Protein AF-A0A9N8QDV0-F1 (afdb_monomer_lite)

Radius of gyration: 30.65 Å; chains: 1; bounding box: 54×96×76 Å

Foldseek 3Di:
DQVCVLVPDDDPRVVVLVPDDPVLNVVSRDPVSVVVVCCVVDPDPLVVLVVVLQPAADQLLVDALVVSLVVSVVSLDDPDPVPRDDQLVSVVSSCSSYDPLLVVQDPADNPDGGSVSCVVRSVVSRVVSCVVCVVRNPNNVVPPPPPVPPPPDDDDDDDDDDDDDDDDDDDDDDDDDDDDDDDDDDDDDDDDDDDDDDD

Sequence (199 aa):
MARTMPLVFTGDAASWHEGLRLPVARSLNSVDAYAKALRKAFPVDEVDQRRRAQERKWIPEDGPVQTDHFDKIRLLRTDDPETEPSEIRLVQDLLDGLPASFRALMHLPRRTATRDDVRLELVEVESLWRKLNPDRALRTTASTATESSARAASSSLGGRGSRSAPAESSTPARAPTVVSPAAPRPGAPLGMSATYDKS

Structure (mmCIF, N/CA/C/O backbone):
data_AF-A0A9N8QDV0-F1
#
_entry.id   AF-A0A9N8QDV0-F1
#
loop_
_atom_site.group_PDB
_atom_site.id
_atom_site.type_symbol
_atom_site.label_atom_id
_atom_site.label_alt_id
_atom_site.label_comp_id
_atom_site.label_asym_id
_atom_site.label_entity_id
_atom_site.label_seq_id
_atom_site.pdbx_PDB_ins_code
_atom_site.Cartn_x
_atom_site.Cartn_y
_atom_site.Cartn_z
_atom_site.occupancy
_atom_site.B_iso_or_equiv
_atom_site.auth_seq_id
_atom_site.auth_comp_id
_atom_site.auth_asym_id
_atom_site.auth_atom_id
_atom_site.pdbx_PDB_model_num
ATOM 1 N N . MET A 1 1 ? 24.234 -15.651 -9.940 1.00 52.16 1 MET A N 1
ATOM 2 C CA . MET A 1 1 ? 22.897 -15.074 -9.681 1.00 52.16 1 MET A CA 1
ATOM 3 C C . MET A 1 1 ? 22.496 -13.992 -10.691 1.00 52.16 1 MET A C 1
ATOM 5 O O . MET A 1 1 ? 21.423 -14.104 -11.248 1.00 52.16 1 MET A O 1
ATOM 9 N N . ALA A 1 2 ? 23.315 -12.985 -11.024 1.00 59.88 2 ALA A N 1
ATOM 10 C CA . ALA A 1 2 ? 22.855 -11.905 -11.923 1.00 59.88 2 ALA A CA 1
ATOM 11 C C . ALA A 1 2 ? 22.584 -12.309 -13.393 1.00 59.88 2 ALA A C 1
ATOM 13 O O . ALA A 1 2 ? 21.774 -11.683 -14.067 1.00 59.88 2 ALA A O 1
ATOM 14 N N . ARG A 1 3 ? 23.223 -13.378 -13.891 1.00 62.75 3 ARG A N 1
ATOM 15 C CA . ARG A 1 3 ? 23.093 -13.844 -15.287 1.00 62.75 3 ARG A CA 1
ATOM 16 C C . ARG A 1 3 ? 21.766 -14.559 -15.588 1.00 62.75 3 ARG A C 1
ATOM 18 O O . ARG A 1 3 ? 21.468 -14.790 -16.750 1.00 62.75 3 ARG A O 1
ATOM 25 N N . THR A 1 4 ? 20.994 -14.907 -14.555 1.00 79.25 4 THR A N 1
ATOM 26 C CA . THR A 1 4 ? 19.695 -15.592 -14.669 1.00 79.25 4 THR A CA 1
ATOM 27 C C . THR A 1 4 ? 18.503 -14.650 -14.496 1.00 79.25 4 THR A C 1
ATOM 29 O O . THR A 1 4 ? 17.380 -15.082 -14.712 1.00 79.25 4 THR A O 1
ATOM 32 N N . MET A 1 5 ? 18.720 -13.373 -14.147 1.00 82.19 5 MET A N 1
ATOM 33 C CA . MET A 1 5 ? 17.640 -12.383 -13.973 1.00 82.19 5 MET A CA 1
ATOM 34 C C . MET A 1 5 ? 16.725 -12.235 -15.200 1.00 82.19 5 MET A C 1
ATOM 36 O O . MET A 1 5 ? 15.516 -12.174 -15.016 1.00 82.19 5 MET A O 1
ATOM 40 N N . PRO A 1 6 ? 17.229 -12.253 -16.447 1.00 81.31 6 PRO A N 1
ATOM 41 C CA . PRO A 1 6 ? 16.346 -12.144 -17.609 1.00 81.31 6 PRO A CA 1
ATOM 42 C C . PRO A 1 6 ? 15.355 -13.303 -17.756 1.00 81.31 6 PRO A C 1
ATOM 44 O O . PRO A 1 6 ? 14.292 -13.125 -18.334 1.00 81.31 6 PRO A O 1
ATOM 47 N N . LEU A 1 7 ? 15.670 -14.480 -17.203 1.00 86.38 7 LEU A N 1
ATOM 48 C CA . LEU A 1 7 ? 14.820 -15.671 -17.308 1.00 86.38 7 LEU A CA 1
ATOM 49 C C . LEU A 1 7 ? 13.547 -15.575 -16.459 1.00 86.38 7 LEU A C 1
ATOM 51 O O . LEU A 1 7 ? 12.628 -16.358 -16.668 1.00 86.38 7 LEU A O 1
ATOM 55 N N . VAL A 1 8 ? 13.503 -14.659 -15.486 1.00 88.81 8 VAL A N 1
ATOM 56 C CA . VAL A 1 8 ? 12.320 -14.451 -14.637 1.00 88.81 8 VAL A CA 1
ATOM 57 C C . VAL A 1 8 ? 11.427 -13.315 -15.136 1.00 88.81 8 VAL A C 1
ATOM 59 O O . VAL A 1 8 ? 10.357 -13.092 -14.571 1.00 88.81 8 VAL A O 1
ATOM 62 N N . PHE A 1 9 ? 11.843 -12.582 -16.172 1.00 89.69 9 PHE A N 1
ATOM 63 C CA . PHE A 1 9 ? 11.015 -11.531 -16.748 1.00 89.69 9 PHE A CA 1
ATOM 64 C C . PHE A 1 9 ? 9.880 -12.126 -17.574 1.00 89.69 9 PHE A C 1
ATOM 66 O O . PHE A 1 9 ? 10.041 -13.115 -18.284 1.00 89.69 9 PHE A O 1
ATOM 7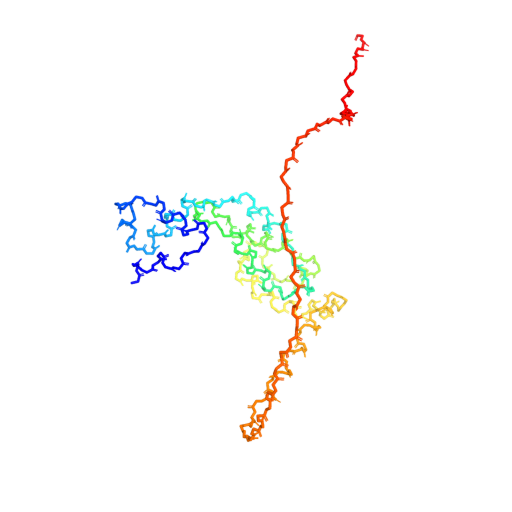3 N N . THR A 1 10 ? 8.715 -11.499 -17.471 1.00 91.00 10 THR A N 1
ATOM 74 C CA . THR A 1 10 ? 7.504 -11.878 -18.198 1.00 91.00 10 THR A CA 1
ATOM 75 C C . THR A 1 10 ? 6.812 -10.616 -18.707 1.00 91.00 10 THR A C 1
ATOM 77 O O . THR A 1 10 ? 7.055 -9.522 -18.189 1.00 91.00 10 THR A O 1
ATOM 80 N N . GLY A 1 11 ? 5.984 -10.756 -19.746 1.00 92.19 11 GLY A N 1
ATOM 81 C CA . GLY A 1 11 ? 5.255 -9.633 -20.344 1.00 92.19 11 GLY A CA 1
ATOM 82 C C . GLY A 1 11 ? 6.180 -8.503 -20.806 1.00 92.19 11 GLY A C 1
ATOM 83 O O . GLY A 1 11 ? 7.230 -8.749 -21.401 1.00 92.19 11 GLY A O 1
ATOM 84 N N . ASP A 1 12 ? 5.807 -7.263 -20.490 1.00 89.50 12 ASP A N 1
ATOM 85 C CA . ASP A 1 12 ? 6.504 -6.050 -20.938 1.00 89.50 12 ASP A CA 1
ATOM 86 C C . ASP A 1 12 ? 7.969 -5.979 -20.485 1.00 89.50 12 ASP A C 1
ATOM 88 O O . ASP A 1 12 ? 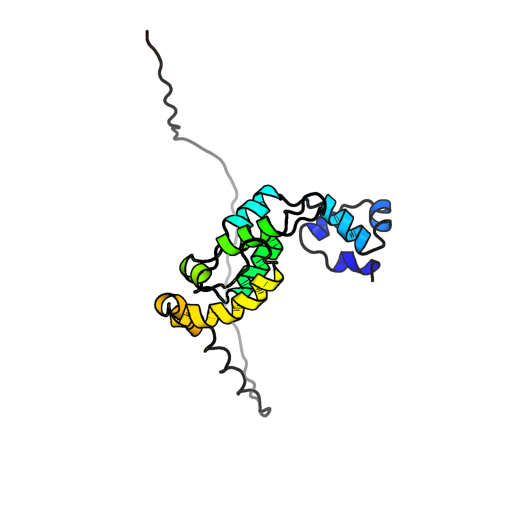8.818 -5.452 -21.203 1.00 89.50 12 ASP A O 1
ATOM 92 N N . ALA A 1 13 ? 8.300 -6.557 -19.326 1.00 90.38 13 ALA A N 1
ATOM 93 C CA . ALA A 1 13 ? 9.674 -6.601 -18.829 1.00 90.38 13 ALA A CA 1
ATOM 94 C C . ALA A 1 13 ? 10.576 -7.521 -19.672 1.00 90.38 13 ALA A C 1
ATOM 96 O O . ALA A 1 13 ? 11.757 -7.219 -19.854 1.00 90.38 13 ALA A O 1
ATOM 97 N N . ALA A 1 14 ? 10.032 -8.621 -20.205 1.00 90.31 14 ALA A N 1
ATOM 98 C CA . ALA A 1 14 ? 10.769 -9.505 -21.108 1.00 90.31 14 ALA A CA 1
ATOM 99 C C . ALA A 1 14 ? 11.011 -8.807 -22.452 1.00 90.31 14 ALA A C 1
ATOM 101 O O . ALA A 1 14 ? 12.157 -8.695 -22.886 1.00 90.31 14 ALA A O 1
ATOM 102 N N . SER A 1 15 ? 9.955 -8.223 -23.030 1.00 91.44 15 SER A N 1
ATOM 103 C CA . SER A 1 15 ? 10.031 -7.429 -24.264 1.00 91.44 15 SER A CA 1
ATOM 104 C C . SER A 1 15 ? 11.030 -6.273 -24.148 1.00 91.44 15 SER A C 1
ATOM 106 O O . SER A 1 15 ? 11.796 -6.002 -25.072 1.00 91.44 15 SER A O 1
ATOM 108 N N . TRP A 1 16 ? 11.067 -5.602 -22.992 1.00 93.50 16 TRP A N 1
ATOM 109 C CA . TRP A 1 16 ? 12.043 -4.555 -22.705 1.00 93.50 16 TRP A CA 1
ATOM 110 C C . TRP A 1 16 ? 13.481 -5.082 -22.715 1.00 93.50 16 TRP A C 1
ATOM 112 O O . TRP A 1 16 ? 14.343 -4.467 -23.343 1.00 93.50 16 TRP A O 1
ATOM 122 N N . HIS A 1 17 ? 13.750 -6.211 -22.046 1.00 90.19 17 HIS A N 1
ATOM 123 C CA . HIS A 1 17 ? 15.098 -6.785 -21.972 1.00 90.19 17 HIS A CA 1
ATOM 124 C C . HIS A 1 17 ? 15.598 -7.269 -23.338 1.00 90.19 17 HIS A C 1
ATOM 126 O O . HIS A 1 17 ? 16.744 -6.991 -23.693 1.00 90.19 17 HIS A O 1
ATOM 132 N N . GLU A 1 18 ? 14.731 -7.906 -24.128 1.00 88.94 18 GLU A N 1
ATOM 133 C CA . GLU A 1 18 ? 15.027 -8.338 -25.501 1.00 88.94 18 GLU A CA 1
ATOM 134 C C . GLU A 1 18 ? 15.316 -7.156 -26.439 1.00 88.94 18 GLU A C 1
ATOM 136 O O . GLU A 1 18 ? 16.156 -7.256 -27.335 1.00 88.94 18 GLU A O 1
ATOM 141 N N . GLY A 1 19 ? 14.676 -6.007 -26.198 1.00 88.00 19 GLY A N 1
ATOM 142 C CA . GLY A 1 19 ? 14.915 -4.762 -26.930 1.00 88.00 19 GLY A CA 1
ATOM 143 C C . GLY A 1 19 ? 16.229 -4.048 -26.581 1.00 88.00 19 GLY A C 1
ATOM 144 O O . GLY A 1 19 ? 16.599 -3.079 -27.254 1.00 88.00 19 GLY A O 1
ATOM 145 N N . LEU A 1 20 ? 16.964 -4.485 -25.548 1.00 88.88 20 LEU A N 1
ATOM 146 C CA . LEU A 1 20 ? 18.229 -3.858 -25.162 1.00 88.88 20 LEU A CA 1
ATOM 147 C C . LEU A 1 20 ? 19.352 -4.199 -26.146 1.00 88.88 20 LEU A C 1
ATOM 149 O O . LEU A 1 20 ? 19.593 -5.346 -26.515 1.00 88.88 20 LEU A O 1
ATOM 153 N N . ARG A 1 21 ? 20.155 -3.190 -26.502 1.00 87.81 21 ARG A N 1
ATOM 154 C CA . ARG A 1 21 ? 21.377 -3.413 -27.286 1.00 87.81 21 ARG A CA 1
ATOM 155 C C . ARG A 1 21 ? 22.347 -4.307 -26.511 1.00 87.81 21 ARG A C 1
ATOM 157 O O . ARG A 1 21 ? 22.590 -4.079 -25.327 1.00 87.81 21 ARG A O 1
ATOM 164 N N . LEU A 1 22 ? 23.000 -5.238 -27.209 1.00 81.62 22 LEU A N 1
ATOM 165 C CA . LEU A 1 22 ? 23.967 -6.189 -26.642 1.00 81.62 22 LEU A CA 1
ATOM 166 C C . LEU A 1 22 ? 24.993 -5.589 -25.650 1.00 81.62 22 LEU A C 1
ATOM 168 O O . LEU A 1 22 ? 25.192 -6.187 -24.592 1.00 81.62 22 LEU A O 1
ATOM 172 N N . PRO A 1 23 ? 25.647 -4.437 -25.920 1.00 83.19 23 PRO A N 1
ATOM 173 C CA . PRO A 1 23 ? 26.572 -3.834 -24.954 1.00 83.19 23 PRO A CA 1
ATOM 174 C C . PRO A 1 23 ? 25.878 -3.354 -23.669 1.00 83.19 23 PRO A C 1
ATOM 176 O O . PRO A 1 23 ? 26.429 -3.515 -22.583 1.00 83.19 23 PRO A O 1
ATOM 179 N N . VAL A 1 24 ? 24.653 -2.830 -23.771 1.00 82.25 24 VAL A N 1
ATOM 180 C CA . VAL A 1 24 ? 23.853 -2.379 -22.622 1.00 82.25 24 VAL A CA 1
ATOM 181 C C . VAL A 1 24 ? 23.367 -3.582 -21.817 1.00 82.25 24 VAL A C 1
ATOM 183 O O . VAL A 1 24 ? 23.551 -3.617 -20.604 1.00 82.25 24 VAL A O 1
ATOM 186 N N . ALA A 1 25 ? 22.854 -4.618 -22.482 1.00 81.94 25 ALA A N 1
ATOM 187 C CA . ALA A 1 25 ? 22.425 -5.850 -21.825 1.00 81.94 25 ALA A CA 1
ATOM 188 C C . ALA A 1 25 ? 23.577 -6.536 -21.064 1.00 81.94 25 ALA A C 1
ATOM 190 O O . ALA A 1 25 ? 23.387 -7.023 -19.953 1.00 81.94 25 ALA A O 1
ATOM 191 N N . ARG A 1 26 ? 24.801 -6.518 -21.616 1.00 83.12 26 ARG A N 1
ATOM 192 C CA . ARG A 1 26 ? 26.007 -7.040 -20.941 1.00 83.12 26 ARG A CA 1
ATOM 193 C C . ARG A 1 26 ? 26.447 -6.202 -19.738 1.00 83.12 26 ARG A C 1
ATOM 195 O O . ARG A 1 26 ? 27.068 -6.750 -18.831 1.00 83.12 26 ARG A O 1
ATOM 202 N N . SER A 1 27 ? 26.144 -4.903 -19.731 1.00 85.19 27 SER A N 1
ATOM 203 C CA . SER A 1 27 ? 26.456 -4.008 -18.607 1.00 85.19 27 SER A CA 1
ATOM 204 C C . SER A 1 27 ? 25.568 -4.258 -17.379 1.00 85.19 27 SER A C 1
ATOM 206 O O . SER A 1 27 ? 25.989 -3.992 -16.255 1.00 85.19 27 SER A O 1
ATOM 208 N N . LEU A 1 28 ? 24.380 -4.849 -17.569 1.00 86.00 28 LEU A N 1
ATOM 209 C CA . LEU A 1 28 ? 23.479 -5.271 -16.495 1.00 86.00 28 LEU A CA 1
ATOM 210 C C . LEU A 1 28 ? 23.975 -6.588 -15.878 1.00 86.00 28 LEU A C 1
ATOM 212 O O . LEU A 1 28 ? 23.490 -7.680 -16.177 1.00 86.00 28 LEU A O 1
ATOM 216 N N . ASN A 1 29 ? 25.001 -6.485 -15.036 1.00 86.38 29 ASN A N 1
ATOM 217 C CA . ASN A 1 29 ? 25.702 -7.627 -14.445 1.00 86.38 29 ASN A CA 1
ATOM 218 C C . ASN A 1 29 ? 25.393 -7.851 -12.953 1.00 86.38 29 ASN A C 1
ATOM 220 O O . ASN A 1 29 ? 25.945 -8.770 -12.349 1.00 86.38 29 ASN A O 1
ATOM 224 N N . SER A 1 30 ? 24.511 -7.043 -12.363 1.00 88.06 30 SER A N 1
ATOM 225 C CA . SER A 1 30 ? 24.123 -7.115 -10.954 1.00 88.06 30 SER A CA 1
ATOM 226 C C . SER A 1 30 ? 22.622 -6.886 -10.785 1.00 88.06 30 SER A C 1
ATOM 228 O O . SER A 1 30 ? 21.982 -6.245 -11.617 1.00 88.06 30 SER A O 1
ATOM 230 N N . VAL A 1 31 ? 22.051 -7.406 -9.695 1.00 86.81 31 VAL A N 1
ATOM 231 C CA . VAL A 1 31 ? 20.626 -7.208 -9.374 1.00 86.81 31 VAL A CA 1
ATOM 232 C C . VAL A 1 31 ? 20.310 -5.721 -9.189 1.00 86.81 31 VAL A C 1
ATOM 234 O O . VAL A 1 31 ? 19.282 -5.263 -9.668 1.00 86.81 31 VAL A O 1
ATOM 237 N N . ASP A 1 32 ? 21.217 -4.954 -8.576 1.00 87.19 32 ASP A N 1
ATOM 238 C CA . ASP A 1 32 ? 21.073 -3.501 -8.415 1.00 87.19 32 ASP A CA 1
ATOM 239 C C . ASP A 1 32 ? 21.061 -2.763 -9.765 1.00 87.19 32 ASP A C 1
ATOM 241 O O . ASP A 1 32 ? 20.230 -1.883 -9.982 1.00 87.19 32 ASP A O 1
ATOM 245 N N . ALA A 1 33 ? 21.916 -3.167 -10.713 1.00 87.75 33 ALA A N 1
ATOM 246 C CA . ALA A 1 33 ? 21.916 -2.601 -12.060 1.00 87.75 33 ALA A CA 1
ATOM 247 C C . ALA A 1 33 ? 20.601 -2.897 -12.796 1.00 87.75 33 ALA A C 1
ATOM 249 O O . ALA A 1 33 ? 20.030 -1.996 -13.409 1.00 87.75 33 ALA A O 1
ATOM 250 N N . TYR A 1 34 ? 20.086 -4.129 -12.687 1.00 89.50 34 TYR A N 1
ATOM 251 C CA . TYR A 1 34 ? 18.763 -4.477 -13.212 1.00 89.50 34 TYR A CA 1
ATOM 252 C C . TYR A 1 34 ? 17.654 -3.662 -12.543 1.00 89.50 34 TYR A C 1
ATOM 254 O O . TYR A 1 34 ? 16.819 -3.109 -13.249 1.00 89.50 34 TYR A O 1
ATOM 262 N N . ALA A 1 35 ? 17.658 -3.529 -11.215 1.00 86.94 35 ALA A N 1
ATOM 263 C CA . ALA A 1 35 ? 16.653 -2.760 -10.484 1.00 86.94 35 ALA A CA 1
ATOM 264 C C . ALA A 1 35 ? 16.649 -1.281 -10.905 1.00 86.94 35 ALA A C 1
ATOM 266 O O . ALA A 1 35 ? 15.593 -0.729 -11.201 1.00 86.94 35 ALA A O 1
ATOM 267 N N . LYS A 1 36 ? 17.824 -0.648 -11.011 1.00 87.06 36 LYS A N 1
ATOM 268 C CA . LYS A 1 36 ? 17.957 0.737 -11.496 1.00 87.06 36 LYS A CA 1
ATOM 269 C C . LYS A 1 36 ? 17.477 0.893 -12.938 1.00 87.06 36 LYS A C 1
ATOM 271 O O . LYS A 1 36 ? 16.777 1.853 -13.250 1.00 87.06 36 LYS A O 1
ATOM 276 N N . ALA A 1 37 ? 17.839 -0.045 -13.812 1.00 89.69 37 ALA A N 1
ATOM 277 C CA . ALA A 1 37 ? 17.418 -0.020 -15.208 1.00 89.69 37 ALA A CA 1
ATOM 278 C C . ALA A 1 37 ? 15.900 -0.211 -15.354 1.00 89.69 37 ALA A C 1
ATOM 280 O O . ALA A 1 37 ? 15.279 0.505 -16.136 1.00 89.69 37 ALA A O 1
ATOM 281 N N . LEU A 1 38 ? 15.304 -1.106 -14.562 1.00 89.25 38 LEU A N 1
ATOM 282 C CA . LEU A 1 38 ? 13.861 -1.334 -14.524 1.00 89.25 38 LEU A CA 1
ATOM 283 C C . LEU A 1 38 ? 13.106 -0.114 -13.989 1.00 89.25 38 LEU A C 1
ATOM 285 O O . LEU A 1 38 ? 12.171 0.319 -14.648 1.00 89.25 38 LEU A O 1
ATOM 289 N N . ARG A 1 39 ? 13.538 0.507 -12.881 1.00 87.75 39 ARG A N 1
ATOM 290 C CA . ARG A 1 39 ? 12.912 1.752 -12.384 1.00 87.75 39 ARG A CA 1
ATOM 291 C C . ARG A 1 39 ? 12.927 2.866 -13.430 1.00 87.75 39 ARG A C 1
ATOM 293 O O . ARG A 1 39 ? 11.968 3.614 -13.555 1.00 87.75 39 ARG A O 1
ATOM 300 N N . LYS A 1 40 ? 14.007 2.966 -14.215 1.00 88.06 40 LYS A N 1
ATOM 301 C CA . LYS A 1 40 ? 14.111 3.956 -15.296 1.00 88.06 40 LYS A CA 1
ATOM 302 C C . LYS A 1 40 ? 13.214 3.625 -16.494 1.00 88.06 40 LYS A C 1
ATOM 304 O O . LYS A 1 40 ? 12.718 4.537 -17.145 1.00 88.06 40 LYS A O 1
ATOM 309 N N . ALA A 1 41 ? 13.066 2.345 -16.822 1.00 89.62 41 ALA A N 1
ATOM 310 C CA . ALA A 1 41 ? 12.257 1.891 -17.951 1.00 89.62 41 ALA A CA 1
ATOM 311 C C . ALA A 1 41 ? 10.752 1.892 -17.644 1.00 89.62 41 ALA A C 1
ATOM 313 O O . ALA A 1 41 ? 9.949 2.111 -18.546 1.00 89.62 41 ALA A O 1
ATOM 314 N N . PHE A 1 42 ? 10.393 1.678 -16.379 1.00 89.88 42 PHE A N 1
ATOM 315 C CA . PHE A 1 42 ? 9.026 1.579 -15.882 1.00 89.88 42 PHE A CA 1
ATOM 316 C C . PHE A 1 42 ? 8.816 2.594 -14.749 1.00 89.88 42 PHE A C 1
ATOM 318 O O . PHE A 1 42 ? 8.758 2.201 -13.582 1.00 89.88 42 PHE A O 1
ATOM 325 N N . PRO A 1 43 ? 8.756 3.901 -15.066 1.00 84.25 43 PRO A N 1
ATOM 326 C CA . PRO A 1 43 ? 8.504 4.916 -14.055 1.00 84.25 43 PRO A CA 1
ATOM 327 C C . PRO A 1 43 ? 7.112 4.716 -13.452 1.00 84.25 43 PRO A C 1
ATOM 329 O O . PRO A 1 43 ? 6.139 4.457 -14.166 1.00 84.25 43 PRO A O 1
ATOM 332 N N . VAL A 1 44 ? 7.025 4.840 -12.132 1.00 84.44 44 VAL A N 1
ATOM 333 C CA . VAL A 1 44 ? 5.752 4.791 -11.415 1.00 84.44 44 VAL A CA 1
ATOM 334 C C . VAL A 1 44 ? 5.144 6.189 -11.401 1.00 84.44 44 VAL A C 1
ATOM 336 O O . VAL A 1 44 ? 5.837 7.172 -11.151 1.00 84.44 44 VAL A O 1
ATOM 339 N N . ASP A 1 45 ? 3.843 6.284 -11.672 1.00 87.56 45 ASP A N 1
ATOM 340 C CA . ASP A 1 45 ? 3.100 7.520 -11.436 1.00 87.56 45 ASP A CA 1
ATOM 341 C C . ASP A 1 45 ? 2.848 7.668 -9.931 1.00 87.56 45 ASP A C 1
ATOM 343 O O . ASP A 1 45 ? 1.912 7.092 -9.370 1.00 87.56 45 ASP A O 1
ATOM 347 N N . GLU A 1 46 ? 3.730 8.418 -9.271 1.00 83.38 46 GLU A N 1
ATOM 348 C CA . GLU A 1 46 ? 3.684 8.643 -7.826 1.00 83.38 46 GLU A CA 1
ATOM 349 C C . GLU A 1 46 ? 2.421 9.397 -7.390 1.00 83.38 46 GLU A C 1
ATOM 351 O O . GLU A 1 46 ? 1.912 9.173 -6.289 1.00 83.38 46 GLU A O 1
ATOM 356 N N . VAL A 1 47 ? 1.879 10.268 -8.248 1.00 85.94 47 VAL A N 1
ATOM 357 C CA . VAL A 1 47 ? 0.666 11.039 -7.946 1.00 85.94 47 VAL A CA 1
ATOM 358 C C . VAL A 1 47 ? -0.536 10.105 -7.923 1.00 85.94 47 VAL A C 1
ATOM 360 O O . VAL A 1 47 ? -1.309 10.104 -6.961 1.00 85.94 47 VAL A O 1
ATOM 363 N N . ASP A 1 48 ? -0.665 9.262 -8.944 1.00 88.31 48 ASP A N 1
ATOM 364 C CA . ASP A 1 48 ? -1.713 8.250 -9.016 1.00 88.31 48 ASP A CA 1
ATOM 365 C C . ASP A 1 48 ? -1.570 7.199 -7.913 1.00 88.31 48 ASP A C 1
ATOM 367 O O . ASP A 1 48 ? -2.563 6.811 -7.291 1.00 88.31 48 ASP A O 1
ATOM 371 N N . GLN A 1 49 ? -0.347 6.745 -7.635 1.00 87.75 49 GLN A N 1
ATOM 372 C CA . GLN A 1 49 ? -0.063 5.799 -6.558 1.00 87.75 49 GLN A CA 1
ATOM 373 C C . GLN A 1 49 ? -0.474 6.375 -5.199 1.00 87.75 49 GLN A C 1
ATOM 375 O O . GLN A 1 49 ? -1.150 5.698 -4.417 1.00 87.75 49 GLN A O 1
ATOM 380 N N . ARG A 1 50 ? -0.138 7.642 -4.936 1.00 86.38 50 ARG A N 1
ATOM 381 C CA . ARG A 1 50 ? -0.508 8.327 -3.698 1.00 86.38 50 ARG A CA 1
ATOM 382 C C . ARG A 1 50 ? -2.008 8.556 -3.594 1.00 86.38 50 ARG A C 1
ATOM 384 O O . ARG A 1 50 ? -2.576 8.307 -2.532 1.00 86.38 50 ARG A O 1
ATOM 391 N N . ARG A 1 51 ? -2.667 8.952 -4.687 1.00 89.81 51 ARG A N 1
ATOM 392 C CA . ARG A 1 51 ? -4.132 9.062 -4.736 1.00 89.81 51 ARG A CA 1
ATOM 393 C C . ARG A 1 51 ? -4.784 7.724 -4.379 1.00 89.81 51 ARG A C 1
ATOM 395 O O . ARG A 1 51 ? -5.619 7.678 -3.481 1.00 89.81 51 ARG A O 1
ATOM 402 N N . ARG A 1 52 ? -4.332 6.620 -4.988 1.00 90.19 52 ARG A N 1
ATOM 403 C CA . ARG A 1 52 ? -4.814 5.262 -4.669 1.00 90.19 52 ARG A CA 1
ATOM 404 C C . ARG A 1 52 ? -4.577 4.897 -3.204 1.00 90.19 52 ARG A C 1
ATOM 406 O O . ARG A 1 52 ? -5.441 4.281 -2.588 1.00 90.19 52 ARG A O 1
ATOM 413 N N . ALA A 1 53 ? -3.436 5.281 -2.631 1.00 89.94 53 ALA A N 1
ATOM 414 C CA . ALA A 1 53 ? -3.145 5.048 -1.218 1.00 89.94 53 ALA A CA 1
ATOM 415 C C . ALA A 1 53 ? -4.112 5.803 -0.288 1.00 89.94 53 ALA A C 1
ATOM 417 O O . ALA A 1 53 ? -4.555 5.252 0.720 1.00 89.94 53 ALA A O 1
ATOM 418 N N . GLN A 1 54 ? -4.443 7.052 -0.625 1.00 89.56 54 GLN A N 1
ATOM 419 C CA . GLN A 1 54 ? -5.349 7.904 0.152 1.00 89.56 54 GLN A CA 1
ATOM 420 C C . GLN A 1 54 ? -6.810 7.459 0.041 1.00 89.56 54 GLN A C 1
ATOM 422 O O . GLN A 1 54 ? -7.531 7.439 1.036 1.00 89.56 54 GLN A O 1
ATOM 427 N N . GLU A 1 55 ? -7.244 7.072 -1.158 1.00 92.31 55 GLU A N 1
ATOM 428 C CA . GLU A 1 55 ? -8.599 6.575 -1.414 1.00 92.31 55 GLU A CA 1
ATOM 429 C C . GLU A 1 55 ? -8.847 5.204 -0.779 1.00 92.31 55 GLU A C 1
ATOM 431 O O . GLU A 1 55 ? -9.991 4.861 -0.467 1.00 92.31 55 GLU A O 1
ATOM 436 N N . ARG A 1 56 ? -7.778 4.432 -0.551 1.00 92.31 56 ARG A N 1
ATOM 437 C CA . ARG A 1 56 ? -7.860 3.119 0.075 1.00 92.31 56 ARG A CA 1
ATOM 438 C C . ARG A 1 56 ? -8.303 3.228 1.532 1.00 92.31 56 ARG A C 1
ATOM 440 O O . ARG A 1 56 ? -7.636 3.838 2.378 1.00 92.31 56 ARG A O 1
ATOM 447 N N . LYS A 1 57 ? -9.431 2.579 1.801 1.00 93.38 57 LYS A N 1
ATOM 448 C CA . LYS A 1 57 ? -10.049 2.445 3.115 1.00 93.38 57 LYS A CA 1
ATOM 449 C C . LYS A 1 57 ? -10.182 0.973 3.438 1.00 93.38 57 LYS A C 1
ATOM 451 O O . LYS A 1 57 ? -10.565 0.189 2.571 1.00 93.38 57 LYS A O 1
ATOM 456 N N . TRP A 1 58 ? -9.917 0.628 4.687 1.00 93.06 58 TRP A N 1
ATOM 457 C CA . TRP A 1 58 ? -10.105 -0.734 5.143 1.00 93.06 58 TRP A CA 1
ATOM 458 C C . TRP A 1 58 ? -11.596 -1.082 5.170 1.00 93.06 58 TRP A C 1
ATOM 460 O O . TRP A 1 58 ? -12.413 -0.353 5.744 1.00 93.06 58 TRP A O 1
ATOM 470 N N . ILE A 1 59 ? -11.924 -2.214 4.552 1.00 90.00 59 ILE A N 1
ATOM 471 C CA . ILE A 1 59 ? -13.252 -2.819 4.538 1.00 90.00 59 ILE A CA 1
ATOM 472 C C . ILE A 1 59 ? -13.204 -4.027 5.490 1.00 90.00 59 ILE A C 1
ATOM 474 O O . ILE A 1 59 ? -12.539 -5.018 5.177 1.00 90.00 59 ILE A O 1
ATOM 478 N N . PRO A 1 60 ? -13.863 -3.961 6.663 1.00 87.31 60 PRO A N 1
ATOM 479 C CA . PRO A 1 60 ? -13.826 -5.031 7.664 1.00 87.31 60 PRO A CA 1
ATOM 480 C C . PRO A 1 60 ? -14.283 -6.398 7.149 1.00 87.31 60 PRO A C 1
ATOM 482 O O . PRO A 1 60 ? -13.854 -7.429 7.673 1.00 87.31 60 PRO A O 1
ATOM 485 N N . GLU A 1 61 ? -15.152 -6.400 6.140 1.00 86.12 61 GLU A N 1
ATOM 486 C CA . GLU A 1 61 ? -15.704 -7.582 5.490 1.00 86.12 61 GLU A CA 1
ATOM 487 C C . GLU A 1 61 ? -14.678 -8.323 4.623 1.00 86.12 61 GLU A C 1
ATOM 489 O O . GLU A 1 61 ? -14.709 -9.554 4.582 1.00 86.12 61 GLU A O 1
ATOM 494 N N . ASP A 1 62 ? -13.764 -7.593 3.978 1.00 86.69 62 ASP A N 1
ATOM 495 C CA . ASP A 1 62 ? -12.840 -8.131 2.969 1.00 86.69 62 ASP A CA 1
ATOM 496 C C . ASP A 1 62 ? -11.628 -8.835 3.589 1.00 86.69 62 ASP A C 1
ATOM 498 O O . ASP A 1 62 ? -10.986 -9.667 2.947 1.00 86.69 62 ASP A O 1
ATOM 502 N N . GLY A 1 63 ? -11.302 -8.533 4.847 1.00 87.12 63 GLY A N 1
ATOM 503 C CA . GLY A 1 63 ? -10.182 -9.173 5.521 1.00 87.12 63 GLY A CA 1
ATOM 504 C C . GLY A 1 63 ? -9.715 -8.475 6.795 1.00 87.12 63 GLY A C 1
ATOM 505 O O . GLY A 1 63 ? -10.342 -7.518 7.266 1.00 87.12 63 GLY A O 1
ATOM 506 N N . PRO A 1 64 ? -8.610 -8.968 7.381 1.00 89.62 64 PRO A N 1
ATOM 507 C CA . PRO A 1 64 ? -8.024 -8.385 8.577 1.00 89.62 64 PRO A CA 1
ATOM 508 C C . PRO A 1 64 ? -7.426 -7.008 8.286 1.00 89.62 64 PRO A C 1
ATOM 510 O O . PRO A 1 64 ? -6.934 -6.746 7.183 1.00 89.62 64 PRO A O 1
ATOM 513 N N . VAL A 1 65 ? -7.411 -6.141 9.298 1.00 90.31 65 VAL A N 1
ATOM 514 C CA . VAL A 1 65 ? -6.909 -4.764 9.150 1.00 90.31 65 VAL A CA 1
ATOM 515 C C . VAL A 1 65 ? -5.424 -4.728 8.780 1.00 90.31 65 VAL A C 1
ATOM 517 O O . VAL A 1 65 ? -4.971 -3.840 8.059 1.00 90.31 65 VAL A O 1
ATOM 520 N N . GLN A 1 66 ? -4.658 -5.729 9.225 1.00 90.06 66 GLN A N 1
ATOM 521 C CA . GLN A 1 66 ? -3.231 -5.828 8.930 1.00 90.06 66 GLN A CA 1
ATOM 522 C C . GLN A 1 66 ? -2.933 -5.961 7.436 1.00 90.06 66 GLN A C 1
ATOM 524 O O . GLN A 1 66 ? -1.987 -5.345 6.949 1.00 90.06 66 GLN A O 1
ATOM 529 N N . THR A 1 67 ? -3.720 -6.749 6.701 1.00 91.19 67 THR A N 1
ATOM 530 C CA . THR A 1 67 ? -3.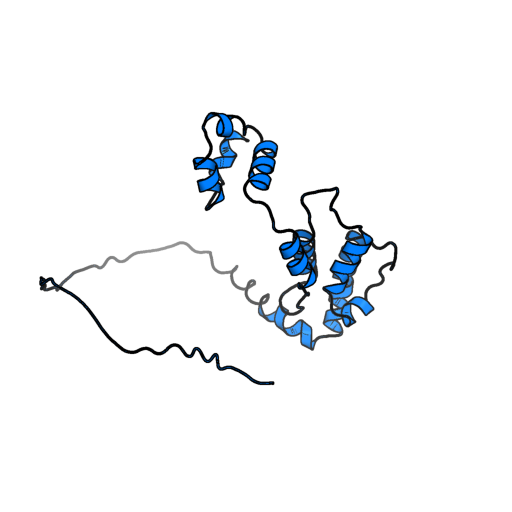488 -6.940 5.264 1.00 91.19 67 THR A CA 1
ATOM 531 C C . THR A 1 67 ? -3.661 -5.621 4.521 1.00 91.19 67 THR A C 1
ATOM 533 O O . THR A 1 67 ? -2.788 -5.235 3.744 1.00 91.19 67 THR A O 1
ATOM 536 N N . ASP A 1 68 ? -4.728 -4.880 4.832 1.00 90.62 68 ASP A N 1
ATOM 537 C CA . ASP A 1 68 ? -4.959 -3.562 4.239 1.00 90.62 68 ASP A CA 1
ATOM 538 C C . ASP A 1 68 ? -3.861 -2.560 4.617 1.00 90.62 68 ASP A C 1
ATOM 540 O O . ASP A 1 68 ? -3.358 -1.825 3.768 1.00 90.62 68 ASP A O 1
ATOM 544 N N . HIS A 1 69 ? -3.410 -2.598 5.872 1.00 91.06 69 HIS A N 1
ATOM 545 C CA . HIS A 1 69 ? -2.294 -1.793 6.351 1.00 91.06 69 HIS A CA 1
ATOM 546 C C . HIS A 1 69 ? -0.999 -2.050 5.554 1.00 91.06 69 HIS A C 1
ATOM 548 O O . HIS A 1 69 ? -0.331 -1.099 5.138 1.00 91.06 69 HIS A O 1
ATOM 554 N N . PHE A 1 70 ? -0.629 -3.312 5.304 1.00 91.19 70 PHE A N 1
ATOM 555 C CA . PHE A 1 70 ? 0.570 -3.634 4.520 1.00 91.19 70 PHE A CA 1
ATOM 556 C C . PHE A 1 70 ? 0.445 -3.196 3.062 1.00 91.19 70 PHE A C 1
ATOM 558 O O . PHE A 1 70 ? 1.401 -2.647 2.508 1.00 91.19 70 PHE A O 1
ATOM 565 N N . ASP A 1 71 ? -0.721 -3.395 2.454 1.00 91.81 71 ASP A N 1
ATOM 566 C CA . ASP A 1 71 ? -0.986 -2.938 1.092 1.00 91.81 71 ASP A CA 1
ATOM 567 C C . ASP A 1 71 ? -0.903 -1.413 0.985 1.00 91.81 71 ASP A C 1
ATOM 569 O O . ASP A 1 71 ? -0.289 -0.881 0.058 1.00 91.81 71 ASP A O 1
ATOM 573 N N . LYS A 1 72 ? -1.447 -0.693 1.969 1.00 91.56 72 LYS A N 1
ATOM 574 C CA . LYS A 1 72 ? -1.374 0.766 2.015 1.00 91.56 72 LYS A CA 1
ATOM 575 C C . LYS A 1 72 ? 0.062 1.263 2.175 1.00 91.56 72 LYS A C 1
ATOM 577 O O . LYS A 1 72 ? 0.456 2.187 1.472 1.00 91.56 72 LYS A O 1
ATOM 582 N N . ILE A 1 73 ? 0.883 0.616 3.005 1.00 90.69 73 ILE A N 1
ATOM 583 C CA . ILE A 1 73 ? 2.317 0.943 3.104 1.00 90.69 73 ILE A CA 1
ATOM 584 C C . ILE A 1 73 ? 3.047 0.691 1.785 1.00 90.69 73 ILE A C 1
ATOM 586 O O . ILE A 1 73 ? 3.909 1.483 1.415 1.00 90.69 73 ILE A O 1
ATOM 590 N N . ARG A 1 74 ? 2.711 -0.381 1.056 1.00 88.69 74 ARG A N 1
ATOM 591 C CA . ARG A 1 74 ? 3.298 -0.635 -0.269 1.00 88.69 74 ARG A CA 1
ATOM 592 C C . ARG A 1 74 ? 2.979 0.491 -1.247 1.00 88.69 74 ARG A C 1
ATOM 594 O O . ARG A 1 74 ? 3.859 0.888 -1.998 1.00 88.69 74 ARG A O 1
ATOM 601 N N . LEU A 1 75 ? 1.761 1.029 -1.205 1.00 89.31 75 LEU A N 1
ATOM 602 C CA . LEU A 1 75 ? 1.373 2.175 -2.029 1.00 89.31 75 LEU A CA 1
ATOM 603 C C . LEU A 1 75 ? 2.025 3.484 -1.566 1.00 89.31 75 LEU A C 1
ATOM 605 O O . LEU A 1 75 ? 2.351 4.311 -2.401 1.00 89.31 75 LEU A O 1
ATOM 609 N N . LEU A 1 76 ? 2.256 3.679 -0.269 1.00 87.50 76 LEU A N 1
ATOM 610 C CA . LEU A 1 76 ? 2.922 4.881 0.250 1.00 87.50 76 LEU A CA 1
ATOM 611 C C . LEU A 1 76 ? 4.450 4.848 0.113 1.00 87.50 76 LEU A C 1
ATOM 613 O O . LEU A 1 76 ? 5.111 5.829 0.446 1.00 87.50 76 LEU A O 1
ATOM 617 N N . ARG A 1 77 ? 5.019 3.727 -0.340 1.00 84.56 77 ARG A N 1
ATOM 618 C CA . ARG A 1 77 ? 6.456 3.602 -0.551 1.00 84.56 77 ARG A CA 1
ATOM 619 C C . ARG A 1 77 ? 6.854 4.330 -1.830 1.00 84.56 77 ARG A C 1
ATOM 621 O O . ARG A 1 77 ? 6.485 3.899 -2.922 1.00 84.56 77 ARG A O 1
ATOM 628 N N . THR A 1 78 ? 7.635 5.386 -1.664 1.00 80.00 78 THR A N 1
ATOM 629 C CA . THR A 1 78 ? 8.305 6.091 -2.758 1.00 80.00 78 THR A CA 1
ATOM 630 C C . THR A 1 78 ? 9.679 5.463 -2.999 1.00 80.00 78 THR A C 1
ATOM 632 O O . THR A 1 78 ? 10.302 4.943 -2.071 1.00 80.00 78 THR A O 1
ATOM 635 N N . ASP A 1 79 ? 10.148 5.471 -4.247 1.00 69.06 79 ASP A N 1
ATOM 636 C CA . ASP A 1 79 ? 11.494 4.990 -4.598 1.00 69.06 79 ASP A CA 1
ATOM 637 C C . ASP A 1 79 ? 12.597 6.005 -4.240 1.00 69.06 79 ASP A C 1
ATOM 639 O O . ASP A 1 79 ? 13.767 5.630 -4.123 1.00 69.06 79 ASP A O 1
ATOM 643 N N . ASP A 1 80 ? 12.230 7.275 -4.066 1.00 68.75 80 ASP A N 1
ATOM 644 C CA . ASP A 1 80 ? 13.135 8.379 -3.767 1.00 68.75 80 ASP A CA 1
ATOM 645 C C . ASP A 1 80 ? 13.115 8.749 -2.268 1.00 68.75 80 ASP A C 1
ATOM 647 O O . ASP A 1 80 ? 12.073 9.186 -1.765 1.00 68.75 80 ASP A O 1
ATOM 651 N N . PRO A 1 81 ? 14.248 8.614 -1.545 1.00 69.62 81 PRO A N 1
ATOM 652 C CA . PRO A 1 81 ? 14.347 8.997 -0.139 1.00 69.62 81 PRO A CA 1
ATOM 653 C C . PRO A 1 81 ? 14.178 10.505 0.102 1.00 69.62 81 PRO A C 1
ATOM 655 O O . PRO A 1 81 ? 13.809 10.891 1.207 1.00 69.62 81 PRO A O 1
ATOM 658 N N . GLU A 1 82 ? 14.428 11.368 -0.889 1.00 68.31 82 GLU A N 1
ATOM 659 C CA . GLU A 1 82 ? 14.237 12.822 -0.737 1.00 68.31 82 GLU A CA 1
ATOM 660 C C . GLU A 1 82 ? 12.755 13.217 -0.785 1.00 68.31 82 GLU A C 1
ATOM 662 O O . GLU A 1 82 ? 12.338 14.200 -0.168 1.00 68.31 82 GLU A O 1
ATOM 667 N N . THR A 1 83 ? 11.950 12.407 -1.472 1.00 71.62 83 THR A N 1
ATOM 668 C CA . THR A 1 83 ? 10.504 12.594 -1.629 1.00 71.62 83 THR A CA 1
ATOM 669 C C . THR A 1 83 ? 9.709 11.798 -0.578 1.00 71.62 83 THR A C 1
ATOM 671 O O . THR A 1 83 ? 8.473 11.854 -0.547 1.00 71.62 83 THR A O 1
ATOM 674 N N . GLU A 1 84 ? 10.386 11.085 0.336 1.00 77.25 84 GLU A N 1
ATOM 675 C CA . GLU A 1 84 ? 9.708 10.341 1.397 1.00 77.25 84 GLU A CA 1
ATOM 676 C C . GLU A 1 84 ? 8.913 11.290 2.319 1.00 77.25 84 GLU A C 1
ATOM 678 O O . GLU A 1 84 ? 9.451 12.241 2.900 1.00 77.25 84 GLU A O 1
ATOM 683 N N . PRO A 1 85 ? 7.599 11.058 2.486 1.00 79.56 85 PRO A N 1
ATOM 684 C CA . PRO A 1 85 ? 6.793 11.850 3.399 1.00 79.56 85 PRO A CA 1
ATOM 685 C C . PRO A 1 85 ? 7.232 11.629 4.850 1.00 79.56 85 PRO A C 1
ATOM 687 O O . PRO A 1 85 ? 7.623 10.534 5.250 1.00 79.56 85 PRO A O 1
ATOM 690 N N . SER A 1 86 ? 7.104 12.676 5.668 1.00 86.12 86 SER A N 1
ATOM 691 C CA . SER A 1 86 ? 7.416 12.592 7.094 1.00 86.12 86 SER A CA 1
ATOM 692 C C . SER A 1 86 ? 6.601 11.500 7.792 1.00 86.12 86 SER A C 1
ATOM 694 O O . SER A 1 86 ? 5.431 11.283 7.471 1.00 86.12 86 SER A O 1
ATOM 696 N N . GLU A 1 87 ? 7.199 10.867 8.805 1.00 86.88 87 GLU A N 1
ATOM 697 C CA . GLU A 1 87 ? 6.572 9.787 9.583 1.00 86.88 87 GLU A CA 1
ATOM 698 C C . GLU A 1 87 ? 5.165 10.157 10.071 1.00 86.88 87 GLU A C 1
ATOM 700 O O . GLU A 1 87 ? 4.218 9.391 9.924 1.00 86.88 87 GLU A O 1
ATOM 705 N N . ILE A 1 88 ? 5.009 11.389 10.560 1.00 87.81 88 ILE A N 1
ATOM 706 C CA . ILE A 1 88 ? 3.735 11.927 11.048 1.00 87.81 88 ILE A CA 1
ATOM 707 C C . ILE A 1 88 ? 2.666 11.923 9.945 1.00 87.81 88 ILE A C 1
ATOM 709 O O . ILE A 1 88 ? 1.521 11.553 10.201 1.00 87.81 88 ILE A O 1
ATOM 713 N N . ARG A 1 89 ? 3.024 12.315 8.714 1.00 87.94 89 ARG A N 1
ATOM 714 C CA . ARG A 1 89 ? 2.091 12.312 7.576 1.00 87.94 89 ARG A CA 1
ATOM 715 C C . ARG A 1 89 ? 1.718 10.892 7.172 1.00 87.94 89 ARG A C 1
ATOM 717 O O . ARG A 1 89 ? 0.556 10.646 6.889 1.00 87.94 89 ARG A O 1
ATOM 724 N N . LEU A 1 90 ? 2.673 9.964 7.190 1.00 88.81 90 LEU A N 1
ATOM 725 C CA . LEU A 1 90 ? 2.415 8.557 6.874 1.00 88.81 90 LEU A CA 1
ATOM 726 C C . LEU A 1 90 ? 1.480 7.901 7.884 1.00 88.81 90 LEU A C 1
ATOM 728 O O . LEU A 1 90 ? 0.563 7.180 7.497 1.00 88.81 90 LEU A O 1
ATOM 732 N N . VAL A 1 91 ? 1.685 8.178 9.171 1.00 90.94 91 VAL A N 1
ATOM 733 C CA . VAL A 1 91 ? 0.789 7.715 10.230 1.00 90.94 91 VAL A 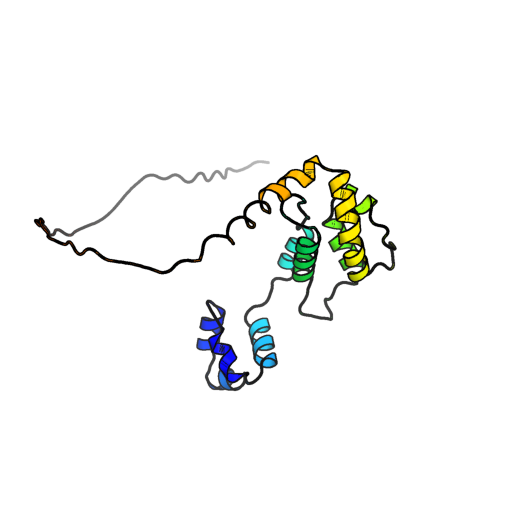CA 1
ATOM 734 C C . VAL A 1 91 ? -0.597 8.325 10.053 1.00 90.94 91 VAL A C 1
ATOM 736 O O . VAL A 1 91 ? -1.582 7.598 10.115 1.00 90.94 91 VAL A O 1
ATOM 739 N N . GLN A 1 92 ? -0.703 9.621 9.754 1.00 89.88 92 GLN A N 1
ATOM 740 C CA . GLN A 1 92 ? -1.996 10.248 9.480 1.00 89.88 92 GLN A CA 1
ATOM 741 C C . GLN A 1 92 ? -2.703 9.616 8.270 1.00 89.88 92 GLN A C 1
ATOM 743 O O . GLN A 1 92 ? -3.851 9.196 8.403 1.00 89.88 92 GLN A O 1
ATOM 748 N N . ASP A 1 93 ? -2.009 9.480 7.135 1.00 90.00 93 ASP A N 1
ATOM 749 C CA . ASP A 1 93 ? -2.544 8.864 5.914 1.00 90.00 93 ASP A CA 1
ATOM 750 C C . ASP A 1 93 ? -3.034 7.435 6.199 1.00 90.00 93 ASP A C 1
ATOM 752 O O . ASP A 1 93 ? -4.090 7.017 5.717 1.00 90.00 93 ASP A O 1
ATOM 756 N N . LEU A 1 94 ? -2.296 6.680 7.017 1.00 91.12 94 LEU A N 1
ATOM 757 C CA . LEU A 1 94 ? -2.672 5.337 7.439 1.00 91.12 94 LEU A CA 1
ATOM 758 C C . LEU A 1 94 ? -3.938 5.334 8.307 1.00 91.12 94 LEU A C 1
ATOM 760 O O . LEU A 1 94 ? -4.865 4.573 8.024 1.00 91.12 94 LEU A O 1
ATOM 764 N N . LEU A 1 95 ? -4.002 6.202 9.320 1.00 90.75 95 LEU A N 1
ATOM 765 C CA . LEU A 1 95 ? -5.158 6.337 10.207 1.00 90.75 95 LEU A CA 1
ATOM 766 C C . LEU A 1 95 ? -6.410 6.794 9.450 1.00 90.75 95 LEU A C 1
ATOM 768 O O . LEU A 1 95 ? -7.506 6.324 9.746 1.00 90.75 95 LEU A O 1
ATOM 772 N N . ASP A 1 96 ? -6.272 7.661 8.449 1.00 90.62 96 ASP A N 1
ATOM 773 C CA . ASP A 1 96 ? -7.391 8.128 7.622 1.00 90.62 96 ASP A CA 1
ATOM 774 C C . ASP A 1 96 ? -8.013 7.020 6.757 1.00 90.62 96 ASP A C 1
ATOM 776 O O . ASP A 1 96 ? -9.172 7.128 6.352 1.00 90.62 96 ASP A O 1
ATOM 780 N N . GLY A 1 97 ? -7.294 5.910 6.547 1.00 88.75 97 GLY A N 1
ATOM 781 C CA . GLY A 1 97 ? -7.851 4.696 5.939 1.00 88.75 97 GLY A CA 1
ATOM 782 C C . GLY A 1 97 ? -8.784 3.903 6.857 1.00 88.75 97 GLY A C 1
ATOM 783 O O . GLY A 1 97 ? -9.468 2.998 6.381 1.00 88.75 97 GLY A O 1
ATOM 784 N N . LEU A 1 98 ? -8.824 4.218 8.156 1.00 91.81 98 LEU A N 1
ATOM 785 C CA . LEU A 1 98 ? -9.561 3.452 9.157 1.00 91.81 98 LEU A CA 1
ATOM 786 C C . LEU A 1 98 ? -10.892 4.127 9.538 1.00 91.81 98 LEU A C 1
ATOM 788 O O . LEU A 1 98 ? -10.979 5.359 9.641 1.00 91.81 98 LEU A O 1
ATOM 792 N N . PRO A 1 99 ? -11.943 3.336 9.833 1.00 91.44 99 PRO A N 1
ATOM 793 C CA . PRO A 1 99 ? -13.201 3.860 10.352 1.00 91.44 99 PRO A CA 1
ATOM 794 C C . PRO A 1 99 ? -12.998 4.700 11.621 1.00 91.44 99 PRO A C 1
ATOM 796 O O . PRO A 1 99 ? -12.179 4.376 12.480 1.00 91.44 99 PRO A O 1
ATOM 799 N N . ALA A 1 100 ? -13.786 5.767 11.787 1.00 89.50 100 ALA A N 1
ATOM 800 C CA . ALA A 1 100 ? -13.702 6.632 12.969 1.00 89.50 100 ALA A CA 1
ATOM 801 C C . ALA A 1 100 ? -13.941 5.867 14.287 1.00 89.50 100 ALA A C 1
ATOM 803 O O . ALA A 1 100 ? -13.264 6.130 15.277 1.00 89.50 100 ALA A O 1
ATOM 804 N N . SER A 1 101 ? -14.839 4.874 14.283 1.00 90.00 101 SER A N 1
ATOM 805 C CA . SER A 1 101 ? -15.081 4.006 15.442 1.00 90.00 101 SER A CA 1
ATOM 806 C C . SER A 1 101 ? -13.872 3.139 15.801 1.00 90.00 101 SER A C 1
ATOM 808 O O . SER A 1 101 ? -13.675 2.834 16.970 1.00 90.00 101 SER A O 1
ATOM 810 N N . PHE A 1 102 ? -13.044 2.769 14.820 1.00 92.00 102 PHE A N 1
ATOM 811 C CA . PHE A 1 102 ? -11.796 2.041 15.050 1.00 92.00 102 PHE A CA 1
ATOM 812 C C . PHE A 1 102 ? -10.732 2.970 15.629 1.00 92.00 102 PHE A C 1
ATOM 814 O O . PHE A 1 102 ? -10.103 2.658 16.636 1.00 92.00 102 PHE A O 1
ATOM 821 N N . ARG A 1 103 ? -10.593 4.167 15.046 1.00 90.81 103 ARG A N 1
ATOM 822 C CA . ARG A 1 103 ? -9.670 5.202 15.533 1.00 90.81 103 ARG A CA 1
ATOM 823 C C . ARG A 1 103 ? -9.926 5.621 16.974 1.00 90.81 103 ARG A C 1
ATOM 825 O O . ARG A 1 103 ? -8.972 5.921 17.677 1.00 90.81 103 ARG A O 1
ATOM 832 N N . ALA A 1 104 ? -11.180 5.616 17.416 1.00 89.44 104 ALA A N 1
ATOM 833 C CA . ALA A 1 104 ? -11.538 5.944 18.792 1.00 89.44 104 ALA A CA 1
ATOM 834 C C . ALA A 1 104 ? -11.020 4.929 19.829 1.00 89.44 104 ALA A C 1
ATOM 836 O O . ALA A 1 104 ? -10.916 5.273 21.001 1.00 89.44 104 ALA A O 1
ATOM 837 N N . LEU A 1 105 ? -10.715 3.696 19.410 1.00 90.12 105 LEU A N 1
ATOM 838 C CA . LEU A 1 105 ? -10.211 2.636 20.286 1.00 90.12 105 LEU A CA 1
ATOM 839 C C . LEU A 1 105 ? -8.676 2.572 20.330 1.00 90.12 105 LEU A C 1
ATOM 841 O O . LEU A 1 105 ? -8.125 1.938 21.228 1.00 90.12 105 LEU A O 1
ATOM 845 N N . MET A 1 106 ? -7.991 3.215 19.380 1.00 90.19 106 MET A N 1
ATOM 846 C CA . MET A 1 106 ? -6.528 3.271 19.355 1.00 90.19 106 MET A CA 1
ATOM 847 C C . MET A 1 106 ? -5.995 4.275 20.381 1.00 90.19 106 MET A C 1
ATOM 849 O O . MET A 1 106 ? -6.488 5.399 20.496 1.00 90.19 106 MET A O 1
ATOM 853 N N . HIS A 1 107 ? -4.948 3.872 21.091 1.00 86.62 107 HIS A N 1
ATOM 854 C CA . HIS A 1 107 ? -4.267 4.616 22.147 1.00 86.62 107 HIS A CA 1
ATOM 855 C C . HIS A 1 107 ? -2.915 5.173 21.670 1.00 86.62 107 HIS A C 1
ATOM 857 O O . HIS A 1 107 ? -1.947 5.260 22.421 1.00 86.62 107 HIS A O 1
ATOM 863 N N . LEU A 1 108 ? -2.874 5.650 20.425 1.00 85.81 108 LEU A N 1
ATOM 864 C CA . LEU A 1 108 ? -1.648 6.144 19.805 1.00 85.81 108 LEU A CA 1
ATOM 865 C C . LEU A 1 108 ? -1.236 7.540 20.316 1.00 85.81 108 LEU A C 1
ATOM 867 O O . LEU A 1 108 ? -2.061 8.467 20.367 1.00 85.81 108 LEU A O 1
ATOM 871 N N . PRO A 1 109 ? 0.063 7.770 20.588 1.00 78.44 109 PRO A N 1
ATOM 872 C CA . PRO A 1 109 ? 0.599 9.101 20.852 1.00 78.44 109 PRO A CA 1
ATOM 873 C C . PRO A 1 109 ? 0.439 10.023 19.630 1.00 78.44 109 PRO A C 1
ATOM 875 O O . PRO A 1 109 ? 1.178 9.931 18.654 1.00 78.44 109 PRO A O 1
ATOM 878 N N . ARG A 1 110 ? -0.499 10.977 19.683 1.00 68.62 110 ARG A N 1
ATOM 879 C CA . ARG A 1 110 ? -0.910 11.808 18.523 1.00 68.62 110 ARG A CA 1
ATOM 880 C C . ARG A 1 110 ? 0.212 12.534 17.764 1.00 68.62 110 ARG A C 1
ATOM 882 O O . ARG A 1 110 ? -0.013 12.962 16.638 1.00 68.62 110 ARG A O 1
ATOM 889 N N . ARG A 1 111 ? 1.371 12.762 18.389 1.00 72.69 111 ARG A N 1
ATOM 890 C CA . ARG A 1 111 ? 2.493 13.521 17.803 1.00 72.69 111 ARG A CA 1
ATOM 891 C C . ARG A 1 111 ? 3.781 12.721 17.634 1.00 72.69 111 ARG A C 1
ATOM 893 O O . ARG A 1 111 ? 4.696 13.221 16.992 1.00 72.69 111 ARG A O 1
ATOM 900 N N . THR A 1 112 ? 3.860 11.528 18.214 1.00 78.44 112 THR A N 1
ATOM 901 C CA . THR A 1 112 ? 5.088 10.716 18.237 1.00 78.44 112 THR A CA 1
ATOM 902 C C . THR A 1 112 ? 4.853 9.271 17.820 1.00 78.44 112 THR A C 1
ATOM 904 O O . THR A 1 112 ? 5.789 8.486 17.872 1.00 78.44 112 THR A O 1
ATOM 907 N N . ALA A 1 113 ? 3.627 8.915 17.428 1.00 85.56 113 ALA A N 1
ATOM 908 C CA . ALA A 1 113 ? 3.328 7.593 16.908 1.00 85.56 113 ALA A CA 1
ATOM 909 C C . ALA A 1 113 ? 4.125 7.332 15.627 1.00 85.56 113 ALA A C 1
ATOM 911 O O . ALA A 1 113 ? 4.216 8.192 14.746 1.00 85.56 113 ALA A O 1
ATOM 912 N N . THR A 1 114 ? 4.669 6.128 15.543 1.00 90.06 114 THR A N 1
ATOM 913 C CA . THR A 1 114 ? 5.362 5.588 14.376 1.00 90.06 114 THR A CA 1
ATOM 914 C C . THR A 1 114 ? 4.491 4.554 13.667 1.00 90.06 114 THR A C 1
ATOM 916 O O . THR A 1 114 ? 3.519 4.037 14.223 1.00 90.06 114 THR A O 1
ATOM 919 N N . ARG A 1 115 ? 4.840 4.211 12.425 1.00 89.06 115 ARG A N 1
ATOM 920 C CA . ARG A 1 115 ? 4.209 3.130 11.653 1.00 89.06 115 ARG A CA 1
ATOM 921 C C . ARG A 1 115 ? 4.178 1.806 12.418 1.00 89.06 115 ARG A C 1
ATOM 923 O O . ARG A 1 115 ? 3.202 1.068 12.294 1.00 89.06 115 ARG A O 1
ATOM 930 N N . ASP A 1 116 ? 5.213 1.520 13.203 1.00 89.12 116 ASP A N 1
ATOM 931 C CA . ASP A 1 116 ? 5.294 0.291 13.990 1.00 89.12 116 ASP A CA 1
ATOM 932 C C . ASP A 1 116 ? 4.386 0.334 15.226 1.00 89.12 116 ASP A C 1
ATOM 934 O O . ASP A 1 116 ? 3.722 -0.663 15.506 1.00 89.12 116 ASP A O 1
ATOM 938 N N . ASP A 1 117 ? 4.228 1.488 15.882 1.00 90.25 117 ASP A N 1
ATOM 939 C CA . ASP A 1 117 ? 3.246 1.642 16.969 1.00 90.25 117 ASP A CA 1
ATOM 940 C C . ASP A 1 117 ? 1.820 1.382 16.466 1.00 90.25 117 ASP A C 1
ATOM 942 O O . ASP A 1 117 ? 1.047 0.654 17.091 1.00 90.25 117 ASP A O 1
ATOM 946 N N . VAL A 1 118 ? 1.486 1.908 15.279 1.00 90.81 118 VAL A N 1
ATOM 947 C CA . VAL A 1 118 ? 0.177 1.662 14.656 1.00 90.81 118 VAL A CA 1
ATOM 948 C C . VAL A 1 118 ? -0.021 0.169 14.379 1.00 90.81 118 VAL A C 1
ATOM 950 O O . VAL A 1 118 ? -1.103 -0.357 14.626 1.00 90.81 118 VAL A O 1
ATOM 953 N N . ARG A 1 119 ? 1.012 -0.541 13.903 1.00 91.12 119 ARG A N 1
ATOM 954 C CA . ARG A 1 119 ? 0.953 -1.995 13.644 1.00 91.12 119 ARG A CA 1
ATOM 955 C C . ARG A 1 119 ? 0.677 -2.818 14.888 1.00 91.12 119 ARG A C 1
ATOM 957 O O . ARG A 1 119 ? -0.081 -3.785 14.797 1.00 91.12 119 ARG A O 1
ATOM 964 N N . LEU A 1 120 ? 1.318 -2.467 15.998 1.00 90.38 120 LEU A N 1
ATOM 965 C CA . LEU A 1 120 ? 1.161 -3.182 17.258 1.00 90.38 120 LEU A CA 1
ATOM 966 C C . LEU A 1 120 ? -0.274 -3.042 17.772 1.00 90.38 120 LEU A C 1
ATOM 968 O O . LEU A 1 120 ? -0.927 -4.049 18.043 1.00 90.38 120 LEU A O 1
ATOM 972 N N . GLU A 1 121 ? -0.807 -1.821 17.792 1.00 91.06 121 GLU A N 1
ATOM 973 C CA . GLU A 1 121 ? -2.173 -1.589 18.267 1.00 91.06 121 GLU A CA 1
ATOM 974 C C . GLU A 1 121 ? -3.253 -2.143 17.331 1.00 91.06 121 GLU A C 1
ATOM 976 O O . GLU A 1 121 ? -4.313 -2.567 17.793 1.00 91.06 121 GLU A O 1
ATOM 981 N N . LEU A 1 122 ? -2.999 -2.175 16.019 1.00 91.25 122 LEU A N 1
ATOM 982 C CA . LEU A 1 122 ? -3.965 -2.627 15.013 1.00 91.25 122 LEU A CA 1
ATOM 983 C C . LEU A 1 122 ? -4.555 -4.009 15.331 1.00 91.25 122 LEU A C 1
ATOM 985 O O . LEU A 1 122 ? -5.765 -4.188 15.215 1.00 91.25 122 LEU A O 1
ATOM 989 N N . VAL A 1 123 ? -3.728 -4.972 15.750 1.00 87.94 123 VAL A N 1
ATOM 990 C CA . VAL A 1 123 ? -4.180 -6.350 16.032 1.00 87.94 123 VAL A CA 1
ATOM 991 C C . VAL A 1 123 ? -5.057 -6.408 17.273 1.00 87.94 123 VAL A C 1
ATOM 993 O O . VAL A 1 123 ? -6.110 -7.051 17.278 1.00 87.94 123 VAL A O 1
ATOM 996 N N . GLU A 1 124 ? -4.620 -5.736 18.335 1.00 89.06 124 GLU A N 1
ATOM 997 C CA . GLU A 1 124 ? -5.311 -5.739 19.619 1.00 89.06 124 GLU A CA 1
ATOM 998 C C . GLU A 1 124 ? -6.677 -5.063 19.482 1.00 89.06 124 GLU A C 1
ATOM 1000 O O . GLU A 1 124 ? -7.714 -5.641 19.838 1.00 89.06 124 GLU A O 1
ATOM 1005 N N . VAL A 1 125 ? -6.683 -3.878 18.866 1.00 92.50 125 VAL A N 1
ATOM 1006 C CA . VAL A 1 125 ? -7.878 -3.063 18.652 1.00 92.50 125 VAL A CA 1
ATOM 1007 C C . VAL A 1 125 ? -8.842 -3.723 17.675 1.00 92.50 125 VAL A C 1
ATOM 1009 O O . VAL A 1 125 ? -10.051 -3.648 17.894 1.00 92.50 125 VAL A O 1
ATOM 1012 N N . GLU A 1 126 ? -8.360 -4.426 16.645 1.00 92.00 126 GLU A N 1
ATOM 1013 C CA . GLU A 1 126 ? -9.239 -5.109 15.691 1.00 92.00 126 GLU A CA 1
ATOM 1014 C C . GLU A 1 126 ? -10.157 -6.118 16.378 1.00 92.00 126 GLU A C 1
ATOM 1016 O O . GLU A 1 126 ? -11.368 -6.133 16.132 1.00 92.00 126 GLU A O 1
ATOM 1021 N N . SER A 1 127 ? -9.600 -6.932 17.275 1.00 89.75 127 SER A N 1
ATOM 1022 C CA . SER A 1 127 ? -10.372 -7.953 17.981 1.00 89.75 127 SER A CA 1
ATOM 1023 C C . SER A 1 127 ? -11.487 -7.343 18.842 1.00 89.75 127 SER A C 1
ATOM 1025 O O . SER A 1 127 ? -12.605 -7.865 18.883 1.00 89.75 127 SER A O 1
ATOM 1027 N N . LEU A 1 128 ? -11.207 -6.214 19.499 1.00 91.12 128 LEU A N 1
ATOM 1028 C CA . LEU A 1 128 ? -12.170 -5.476 20.310 1.00 91.12 128 LEU A CA 1
ATOM 1029 C C . LEU A 1 128 ? -13.217 -4.786 19.430 1.00 91.12 128 LEU A C 1
ATOM 1031 O O . LEU A 1 128 ? -14.415 -4.878 19.696 1.00 91.12 128 LEU A O 1
ATOM 1035 N N . TRP A 1 129 ? -12.779 -4.141 18.352 1.00 93.19 129 TRP A N 1
ATOM 1036 C CA . TRP A 1 129 ? -13.650 -3.416 17.439 1.00 93.19 129 TRP A CA 1
ATOM 1037 C C . TRP A 1 129 ? -14.667 -4.340 16.766 1.00 93.19 129 TRP A C 1
ATOM 1039 O O . TRP A 1 129 ? -15.849 -4.000 16.712 1.00 93.19 129 TRP A O 1
ATOM 1049 N N . ARG A 1 130 ? -14.251 -5.537 16.324 1.00 90.94 130 ARG A N 1
ATOM 1050 C CA . ARG A 1 130 ? -15.161 -6.534 15.728 1.00 90.94 130 ARG A CA 1
ATOM 1051 C C . ARG A 1 130 ? -16.206 -7.045 16.722 1.00 90.94 130 ARG A C 1
ATOM 1053 O O . ARG A 1 130 ? -17.340 -7.286 16.324 1.00 90.94 130 ARG A O 1
ATOM 1060 N N . LYS A 1 131 ? -15.863 -7.169 18.012 1.00 90.06 131 LYS A N 1
ATOM 1061 C CA . LYS A 1 131 ? -16.833 -7.523 19.070 1.00 90.06 131 LYS A CA 1
ATOM 1062 C C . LYS A 1 131 ? -17.878 -6.425 19.280 1.00 90.06 131 LYS A C 1
ATOM 1064 O O . LYS A 1 131 ? -19.035 -6.736 19.535 1.00 90.06 131 LYS A O 1
ATOM 1069 N N . LEU A 1 132 ? -17.470 -5.160 19.172 1.00 89.56 132 LEU A N 1
ATOM 1070 C CA . LEU A 1 132 ? -18.353 -3.998 19.317 1.00 89.56 132 LEU A CA 1
ATOM 1071 C C . LEU A 1 132 ? -19.187 -3.706 18.057 1.00 89.56 132 LEU A C 1
ATOM 1073 O O . LEU A 1 132 ? -20.230 -3.071 18.164 1.00 89.56 132 LEU A O 1
ATOM 1077 N N . ASN A 1 133 ? -18.743 -4.169 16.883 1.00 88.62 133 ASN A N 1
ATOM 1078 C CA . ASN A 1 133 ? -19.396 -3.957 15.584 1.00 88.62 133 ASN A CA 1
ATOM 1079 C C . ASN A 1 133 ? -19.663 -5.312 14.893 1.00 88.62 133 ASN A C 1
ATOM 1081 O O . ASN A 1 133 ? -19.064 -5.607 13.850 1.00 88.62 133 ASN A O 1
ATOM 1085 N N . PRO A 1 134 ? -20.511 -6.178 15.482 1.00 81.81 134 PRO A N 1
ATOM 1086 C CA . PRO A 1 134 ? -20.735 -7.526 14.966 1.00 81.81 134 PRO A CA 1
ATOM 1087 C C . PRO A 1 134 ? -21.357 -7.511 13.565 1.00 81.81 134 PRO A C 1
ATOM 1089 O O . PRO A 1 134 ? -20.988 -8.319 12.723 1.00 81.81 134 PRO A O 1
ATOM 1092 N N . ASP A 1 135 ? -22.224 -6.545 13.273 1.00 81.94 135 ASP A N 1
ATOM 1093 C CA . ASP A 1 135 ? -22.845 -6.311 11.967 1.00 81.94 135 ASP A CA 1
ATOM 1094 C C . ASP A 1 135 ? -21.822 -6.158 10.827 1.00 81.94 135 ASP A C 1
ATOM 1096 O O . ASP A 1 135 ? -22.051 -6.651 9.723 1.00 81.94 135 ASP A O 1
ATOM 1100 N N . ARG A 1 136 ? -20.660 -5.555 11.108 1.00 74.62 136 ARG A N 1
ATOM 1101 C CA . ARG A 1 136 ? -19.564 -5.361 10.141 1.00 74.62 136 ARG A CA 1
ATOM 1102 C C . ARG A 1 136 ? -18.559 -6.512 10.110 1.00 74.62 136 ARG A C 1
ATOM 1104 O O . ARG A 1 136 ? -17.754 -6.605 9.189 1.00 74.62 136 ARG A O 1
ATOM 1111 N N . ALA A 1 137 ? -18.589 -7.399 11.103 1.00 64.62 137 ALA A N 1
ATOM 1112 C CA . ALA A 1 137 ? -17.671 -8.533 11.206 1.00 64.62 137 ALA A CA 1
ATOM 1113 C C . ALA A 1 137 ? -18.159 -9.791 10.458 1.00 64.62 137 ALA A C 1
ATOM 1115 O O . ALA A 1 137 ? -17.360 -10.677 10.151 1.00 64.62 137 ALA A O 1
ATOM 1116 N N . LEU A 1 138 ? -19.458 -9.884 10.157 1.00 57.34 138 LEU A N 1
ATOM 1117 C CA . LEU A 1 138 ? -20.135 -11.133 9.778 1.00 57.34 138 LEU A CA 1
ATOM 1118 C C . LEU A 1 138 ? -19.831 -11.681 8.372 1.00 57.34 138 LEU A C 1
ATOM 1120 O O . LEU A 1 138 ? -20.276 -12.782 8.060 1.00 57.34 138 LEU A O 1
ATOM 1124 N N . ARG A 1 139 ? -19.063 -10.986 7.522 1.00 52.50 139 ARG A N 1
ATOM 1125 C CA . ARG A 1 139 ? -18.679 -11.530 6.200 1.00 52.50 139 ARG A CA 1
ATOM 1126 C C . ARG A 1 139 ? -17.340 -12.264 6.178 1.00 52.50 139 ARG A C 1
ATOM 1128 O O . ARG A 1 139 ? -17.117 -13.076 5.286 1.00 52.50 139 ARG A O 1
ATOM 1135 N N . THR A 1 140 ? -16.499 -12.082 7.193 1.00 46.47 140 THR A N 1
ATOM 1136 C CA . THR A 1 140 ? -15.176 -12.727 7.257 1.00 46.47 140 THR A CA 1
ATOM 1137 C C . THR A 1 140 ? -15.246 -14.194 7.714 1.00 46.47 140 THR A C 1
ATOM 1139 O O . THR A 1 140 ? -14.352 -14.980 7.409 1.00 46.47 140 THR A O 1
ATOM 1142 N N . THR A 1 141 ? -16.315 -14.615 8.399 1.00 46.25 141 THR A N 1
ATOM 1143 C CA . THR A 1 141 ? -16.457 -15.997 8.905 1.00 46.25 141 THR A CA 1
ATOM 1144 C C . THR A 1 141 ? -17.022 -16.987 7.884 1.00 46.25 141 THR A C 1
ATOM 1146 O O . THR A 1 141 ? -16.954 -18.192 8.115 1.00 46.25 141 THR A O 1
ATOM 1149 N N . ALA A 1 142 ? -17.535 -16.523 6.739 1.00 42.06 142 ALA A N 1
ATOM 1150 C CA . ALA A 1 142 ? -18.033 -17.414 5.689 1.00 42.06 142 ALA A CA 1
ATOM 1151 C C . ALA A 1 142 ? -16.907 -18.039 4.841 1.00 42.06 142 ALA A C 1
ATOM 1153 O O . ALA A 1 142 ? -17.102 -19.109 4.270 1.00 42.06 142 ALA A O 1
ATOM 1154 N N . SER A 1 143 ? -15.721 -17.419 4.788 1.00 42.50 143 SER A N 1
ATOM 1155 C CA . SER A 1 143 ? -14.623 -17.875 3.916 1.00 42.50 143 SER A CA 1
ATOM 1156 C C . SER A 1 143 ? -13.562 -18.733 4.614 1.00 42.50 143 SER A C 1
ATOM 1158 O O . SER A 1 143 ? -12.789 -19.394 3.932 1.00 42.50 143 SER A O 1
ATOM 1160 N N . THR A 1 144 ? -13.525 -18.793 5.949 1.00 43.84 144 THR A N 1
ATOM 1161 C CA . THR A 1 144 ? -12.551 -19.622 6.696 1.00 43.84 144 THR A CA 1
ATOM 1162 C C . THR A 1 144 ? -13.098 -20.977 7.155 1.00 43.84 144 THR A C 1
ATOM 1164 O O . THR A 1 144 ? -12.330 -21.819 7.615 1.00 43.84 144 THR A O 1
ATOM 1167 N N . ALA A 1 145 ? -14.396 -21.247 6.982 1.00 44.53 145 ALA A N 1
ATOM 1168 C CA . ALA A 1 145 ? -14.996 -22.530 7.357 1.00 44.53 145 ALA A CA 1
ATOM 1169 C C . ALA A 1 145 ? -14.824 -23.648 6.303 1.00 44.53 145 ALA A C 1
ATOM 1171 O O . ALA A 1 145 ? -15.076 -24.811 6.613 1.00 44.53 145 ALA A O 1
ATOM 1172 N N . THR A 1 146 ? -14.365 -23.342 5.083 1.00 40.44 146 THR A N 1
ATOM 1173 C CA . THR A 1 146 ? -14.344 -24.326 3.978 1.00 40.44 146 THR A CA 1
ATOM 1174 C C . THR A 1 146 ? -12.981 -25.001 3.758 1.00 40.44 146 THR A C 1
ATOM 1176 O O . THR A 1 146 ? -12.919 -26.048 3.122 1.00 40.44 146 THR A O 1
ATOM 1179 N N . GLU A 1 147 ? -11.881 -24.503 4.335 1.00 45.78 147 GLU A N 1
ATOM 1180 C CA . GLU A 1 147 ? -10.548 -25.116 4.140 1.00 45.78 147 GLU A CA 1
ATOM 1181 C C . GLU A 1 147 ? -10.176 -26.208 5.161 1.00 45.78 147 GLU A C 1
ATOM 1183 O O . GLU A 1 147 ? -9.219 -26.953 4.952 1.00 45.78 147 GLU A O 1
ATOM 1188 N N . SER A 1 148 ? -10.975 -26.409 6.216 1.00 41.31 148 SER A N 1
ATOM 1189 C CA . SER A 1 148 ? -10.769 -27.496 7.194 1.00 41.31 148 SER A CA 1
ATOM 1190 C C . SER A 1 148 ? -11.574 -28.771 6.876 1.00 41.31 148 SER A C 1
ATOM 1192 O O . SER A 1 148 ? -11.891 -29.563 7.760 1.00 41.31 148 SER A O 1
ATOM 1194 N N . SER A 1 149 ? -11.932 -28.988 5.605 1.00 42.41 149 SER A N 1
ATOM 1195 C CA . SER A 1 149 ? -12.591 -30.223 5.141 1.00 42.41 149 SER A CA 1
ATOM 1196 C C . SER A 1 149 ? -11.993 -30.772 3.837 1.00 42.41 149 SER A C 1
ATOM 1198 O O . SER A 1 149 ? -12.669 -31.422 3.052 1.00 42.41 149 SER A O 1
ATOM 1200 N N . ALA A 1 150 ? -10.703 -30.525 3.586 1.00 44.06 150 ALA A N 1
ATOM 1201 C CA . ALA A 1 150 ? -9.995 -31.115 2.441 1.00 44.06 150 ALA A CA 1
ATOM 1202 C C . ALA A 1 150 ? -8.821 -32.031 2.836 1.00 44.06 150 ALA A C 1
ATOM 1204 O O . ALA A 1 150 ? -8.182 -32.620 1.969 1.00 44.06 150 ALA A O 1
ATOM 1205 N N . ARG A 1 151 ? -8.525 -32.204 4.136 1.00 45.84 151 ARG A N 1
ATOM 1206 C CA . ARG A 1 151 ? -7.328 -32.944 4.588 1.00 45.84 151 ARG A CA 1
ATOM 1207 C C . ARG A 1 151 ? -7.574 -34.378 5.076 1.00 45.84 151 ARG A C 1
ATOM 1209 O O . ARG A 1 151 ? -6.689 -34.967 5.686 1.00 45.84 151 ARG A O 1
ATOM 1216 N N . ALA A 1 152 ? -8.727 -34.975 4.781 1.00 41.94 152 ALA A N 1
ATOM 1217 C CA . ALA A 1 152 ? -9.033 -36.341 5.214 1.00 41.94 152 ALA A CA 1
ATOM 1218 C C . ALA A 1 152 ? -9.699 -37.192 4.121 1.00 41.94 152 ALA A C 1
ATOM 1220 O O . ALA A 1 152 ? -10.769 -37.741 4.335 1.00 41.94 152 ALA A O 1
ATOM 1221 N N . ALA A 1 153 ? -9.073 -37.318 2.947 1.00 43.50 153 ALA A N 1
ATOM 1222 C CA . ALA A 1 153 ? -9.367 -38.421 2.024 1.00 43.50 153 ALA A CA 1
ATOM 1223 C C . ALA A 1 153 ? -8.238 -38.594 0.999 1.00 43.50 153 ALA A C 1
ATOM 1225 O O . ALA A 1 153 ? -8.373 -38.253 -0.172 1.00 43.50 153 ALA A O 1
ATOM 1226 N N . SER A 1 154 ? -7.083 -39.099 1.426 1.00 43.44 154 SER A N 1
ATOM 1227 C CA . SER A 1 154 ? -6.062 -39.608 0.499 1.00 43.44 154 SER A CA 1
ATOM 1228 C C . SER A 1 154 ? -5.264 -40.717 1.172 1.00 43.44 154 SER A C 1
ATOM 1230 O O . SER A 1 154 ? -4.116 -40.537 1.564 1.00 43.44 154 SER A O 1
ATOM 1232 N N . SER A 1 155 ? -5.898 -41.877 1.324 1.00 42.69 155 SER A N 1
ATOM 1233 C CA . SER A 1 155 ? -5.210 -43.139 1.599 1.00 42.69 155 SER A CA 1
ATOM 1234 C C . SER A 1 155 ? -6.077 -44.329 1.184 1.00 42.69 155 SER A C 1
ATOM 1236 O O . SER A 1 155 ? -6.904 -44.826 1.939 1.00 42.69 155 SER A O 1
ATOM 1238 N N . SER A 1 156 ? -5.882 -44.808 -0.043 1.00 39.19 156 SER A N 1
ATOM 1239 C CA . SER A 1 156 ? -5.664 -46.237 -0.319 1.00 39.19 156 SER A CA 1
ATOM 1240 C C . SER A 1 156 ? -5.462 -46.465 -1.817 1.00 39.19 156 SER A C 1
ATOM 1242 O O . SER A 1 156 ? -6.313 -46.172 -2.651 1.00 39.19 156 SER A O 1
ATOM 1244 N N . LEU A 1 157 ? -4.283 -46.991 -2.144 1.00 45.84 157 LEU A N 1
ATOM 1245 C CA . LEU A 1 157 ? -4.024 -47.676 -3.400 1.00 45.84 157 LEU A CA 1
ATOM 1246 C C . LEU A 1 157 ? -4.740 -49.030 -3.396 1.00 45.84 157 LEU A C 1
ATOM 1248 O O . LEU A 1 157 ? -4.713 -49.729 -2.384 1.00 45.84 157 LEU A O 1
ATOM 1252 N N . GLY A 1 158 ? -5.225 -49.453 -4.565 1.00 34.72 158 GLY A N 1
ATOM 1253 C CA . GLY A 1 158 ? -5.308 -50.873 -4.894 1.00 34.72 158 GLY A CA 1
ATOM 1254 C C . GLY A 1 158 ? -6.538 -51.295 -5.688 1.00 34.72 158 GLY A C 1
ATOM 1255 O O . GLY A 1 158 ? -7.606 -51.483 -5.124 1.00 34.72 158 GLY A O 1
ATOM 1256 N N . GLY A 1 159 ? -6.322 -51.627 -6.962 1.00 32.03 159 GLY A N 1
ATOM 1257 C CA . GLY A 1 159 ? -6.858 -52.888 -7.469 1.00 32.03 159 GLY A CA 1
ATOM 1258 C C . GLY A 1 159 ? -7.871 -52.834 -8.610 1.00 32.03 159 GLY A C 1
ATOM 1259 O O . GLY A 1 159 ? -9.062 -52.668 -8.395 1.00 32.03 159 GLY A O 1
ATOM 1260 N N . ARG A 1 160 ? -7.366 -53.288 -9.763 1.00 36.03 160 ARG A N 1
ATOM 1261 C CA . ARG A 1 160 ? -8.030 -54.169 -10.742 1.00 36.03 160 ARG A CA 1
ATOM 1262 C C . ARG A 1 160 ? -8.877 -53.498 -11.821 1.00 36.03 160 ARG A C 1
ATOM 1264 O O . ARG A 1 160 ? -9.757 -52.688 -11.583 1.00 36.03 160 ARG A O 1
ATOM 1271 N N . GLY A 1 161 ? -8.534 -53.869 -13.051 1.00 38.81 161 GLY A N 1
ATOM 1272 C CA . GLY A 1 161 ? -9.051 -53.267 -14.262 1.00 38.81 161 GLY A CA 1
ATOM 1273 C C . GLY A 1 161 ? -10.330 -53.899 -14.781 1.00 38.81 161 GLY A C 1
ATOM 1274 O O . GLY A 1 161 ? -10.788 -54.939 -14.315 1.00 38.81 161 GLY A O 1
ATOM 1275 N N . SER A 1 162 ? -10.828 -53.292 -15.846 1.00 38.81 162 SER A N 1
ATOM 1276 C CA . SER A 1 162 ? -11.496 -53.981 -16.940 1.00 38.81 162 SER A CA 1
ATOM 1277 C C . SER A 1 162 ? -11.381 -53.106 -18.178 1.00 38.81 162 SER A C 1
ATOM 1279 O O . SER A 1 162 ? -11.710 -51.924 -18.171 1.00 38.81 162 SER A O 1
ATOM 1281 N N . ARG A 1 163 ? -10.816 -53.711 -19.220 1.00 45.41 163 ARG A N 1
ATOM 1282 C CA . ARG A 1 163 ? -10.847 -53.233 -20.597 1.00 45.41 163 ARG A CA 1
ATOM 1283 C C . ARG A 1 163 ? -12.287 -53.323 -21.095 1.00 45.41 163 ARG A C 1
ATOM 1285 O O . ARG A 1 163 ? -12.910 -54.344 -20.835 1.00 45.41 163 ARG A O 1
ATOM 1292 N N . SER A 1 164 ? -12.730 -52.325 -21.856 1.00 35.62 164 SER A N 1
ATOM 1293 C CA . SER A 1 164 ? -13.628 -52.495 -23.007 1.00 35.62 164 SER A CA 1
ATOM 1294 C C . SER A 1 164 ? -13.647 -51.207 -23.838 1.00 35.62 164 SER A C 1
ATOM 1296 O O . SER A 1 164 ? -14.137 -50.176 -23.393 1.00 35.62 164 SER A O 1
ATOM 1298 N N . ALA A 1 165 ? -13.079 -51.290 -25.039 1.00 40.28 165 ALA A N 1
ATOM 1299 C CA . ALA A 1 165 ? -13.496 -50.531 -26.227 1.00 40.28 165 ALA A CA 1
ATOM 1300 C C . ALA A 1 165 ? -14.578 -51.389 -26.953 1.00 40.28 165 ALA A C 1
ATOM 1302 O O . ALA A 1 165 ? -14.673 -52.565 -26.575 1.00 40.28 165 ALA A O 1
ATOM 1303 N N . PRO A 1 166 ? -15.363 -50.925 -27.963 1.00 47.84 166 PRO A N 1
ATOM 1304 C CA . PRO A 1 166 ? -14.856 -50.234 -29.167 1.00 47.84 166 PRO A CA 1
ATOM 1305 C C . PRO A 1 166 ? -15.791 -49.208 -29.887 1.00 47.84 166 PRO A C 1
ATOM 1307 O O . PRO A 1 166 ? -16.955 -49.059 -29.538 1.00 47.84 166 PRO A O 1
ATOM 1310 N N . ALA A 1 167 ? -15.209 -48.581 -30.931 1.00 34.66 167 ALA A N 1
ATOM 1311 C CA . ALA A 1 167 ? -15.743 -48.129 -32.245 1.00 34.66 167 ALA A CA 1
ATOM 1312 C C . ALA A 1 167 ? -16.859 -47.053 -32.310 1.00 34.66 167 ALA A C 1
ATOM 1314 O O . ALA A 1 167 ? -17.937 -47.223 -31.758 1.00 34.66 167 ALA A O 1
ATOM 1315 N N . GLU A 1 168 ? -16.627 -45.862 -32.893 1.00 34.81 168 GLU A N 1
ATOM 1316 C CA . GLU A 1 168 ? -16.597 -45.511 -34.346 1.00 34.81 168 GLU A CA 1
ATOM 1317 C C . GLU A 1 168 ? -17.928 -45.839 -35.056 1.00 34.81 168 GLU A C 1
ATOM 1319 O O . GLU A 1 168 ? -18.301 -46.997 -35.181 1.00 34.81 168 GLU A O 1
ATOM 1324 N N . SER A 1 169 ? -18.740 -44.895 -35.547 1.00 34.06 169 SER A N 1
ATOM 1325 C CA . SER A 1 169 ? -18.613 -44.159 -36.827 1.00 34.06 169 SER A CA 1
ATOM 1326 C C . SER A 1 169 ? -19.885 -43.292 -36.950 1.00 34.06 169 SER A C 1
ATOM 1328 O O . SER A 1 169 ? -20.963 -43.761 -36.592 1.00 34.06 169 SER A O 1
ATOM 1330 N N . SER A 1 170 ? -19.888 -42.053 -37.446 1.00 37.44 170 SER A N 1
ATOM 1331 C CA . SER A 1 170 ? -20.156 -41.787 -38.868 1.00 37.44 170 SER A CA 1
ATOM 1332 C C . SER A 1 170 ? -20.089 -40.278 -39.148 1.00 37.44 170 SER A C 1
ATOM 1334 O O . SER A 1 170 ? -20.802 -39.490 -38.532 1.00 37.44 170 SER A O 1
ATOM 1336 N N . THR A 1 171 ? -19.258 -39.891 -40.113 1.00 43.75 171 THR A N 1
ATOM 1337 C CA . THR A 1 171 ? -19.392 -38.671 -40.937 1.00 43.75 171 THR A CA 1
ATOM 1338 C C . THR A 1 171 ? -20.258 -39.009 -42.167 1.00 43.75 171 THR A C 1
ATOM 1340 O O . THR A 1 171 ? -20.372 -40.190 -42.498 1.00 43.75 171 THR A O 1
ATOM 1343 N N . PRO A 1 172 ? -20.894 -38.031 -42.844 1.00 47.44 172 PRO A N 1
ATOM 1344 C CA . PRO A 1 172 ? -20.249 -37.366 -43.997 1.00 47.44 172 PRO A CA 1
ATOM 1345 C C . PRO A 1 172 ? -20.542 -35.843 -44.044 1.00 47.44 172 PRO A C 1
ATOM 1347 O O . PRO A 1 172 ? -21.633 -35.393 -43.728 1.00 47.44 172 PRO A O 1
ATOM 1350 N N . ALA A 1 173 ? -19.542 -34.970 -44.205 1.00 37.62 173 ALA A N 1
ATOM 1351 C CA . ALA A 1 173 ? -18.967 -34.455 -45.459 1.00 37.62 173 ALA A CA 1
ATOM 1352 C C . ALA A 1 173 ? -19.911 -33.596 -46.336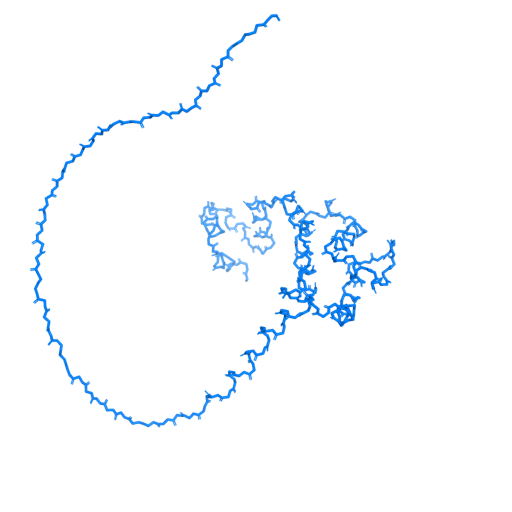 1.00 37.62 173 ALA A C 1
ATOM 1354 O O . ALA A 1 173 ? -20.746 -34.145 -47.046 1.00 37.62 173 ALA A O 1
ATOM 1355 N N . ARG A 1 174 ? -19.674 -32.266 -46.379 1.00 32.03 174 ARG A N 1
ATOM 1356 C CA . ARG A 1 174 ? -19.669 -31.435 -47.611 1.00 32.03 174 ARG A CA 1
ATOM 1357 C C . ARG A 1 174 ? -19.102 -30.020 -47.361 1.00 32.03 174 ARG A C 1
ATOM 1359 O O . ARG A 1 174 ? -19.674 -29.239 -46.613 1.00 32.03 174 ARG A O 1
ATOM 1366 N N . ALA A 1 175 ? -18.019 -29.684 -48.056 1.00 40.84 175 ALA A N 1
ATOM 1367 C CA . ALA A 1 175 ? -17.637 -28.322 -48.482 1.00 40.84 175 ALA A CA 1
ATOM 1368 C C . ALA A 1 175 ? -17.739 -28.291 -50.042 1.00 40.84 175 ALA A C 1
ATOM 1370 O O . ALA A 1 175 ? -18.050 -29.361 -50.583 1.00 40.84 175 ALA A O 1
ATOM 1371 N N . PRO A 1 176 ? -17.470 -27.210 -50.824 1.00 52.22 176 PRO A N 1
ATOM 1372 C CA . PRO A 1 176 ? -16.944 -25.872 -50.486 1.00 52.22 176 PRO A CA 1
ATOM 1373 C C . PRO A 1 176 ? -17.537 -24.669 -51.311 1.00 52.22 176 PRO A C 1
ATOM 1375 O O . PRO A 1 176 ? -18.393 -24.853 -52.170 1.00 52.22 176 PRO A O 1
ATOM 1378 N N . THR A 1 177 ? -16.986 -23.460 -51.076 1.00 35.66 177 THR A N 1
ATOM 1379 C CA . THR A 1 177 ? -16.802 -22.308 -52.014 1.00 35.66 177 THR A CA 1
ATOM 1380 C C . THR A 1 177 ? -18.000 -21.412 -52.404 1.00 35.66 177 THR A C 1
ATOM 1382 O O . THR A 1 177 ? -18.968 -21.905 -52.957 1.00 35.66 177 THR A O 1
ATOM 1385 N N . VAL A 1 178 ? -17.888 -20.079 -52.211 1.00 38.09 178 VAL A N 1
ATOM 1386 C CA . VAL A 1 178 ? -17.844 -19.000 -53.248 1.00 38.09 178 VAL A CA 1
ATOM 1387 C C . VAL A 1 178 ? -17.533 -17.638 -52.580 1.00 38.09 178 VAL A C 1
ATOM 1389 O O . VAL A 1 178 ? -17.958 -17.350 -51.467 1.00 38.09 178 VAL A O 1
ATOM 1392 N N . VAL A 1 179 ? -16.722 -16.842 -53.279 1.00 41.44 179 VAL A N 1
ATOM 1393 C CA . VAL A 1 179 ? -16.112 -15.541 -52.951 1.00 41.44 179 VAL A CA 1
ATOM 1394 C C . VAL A 1 179 ? -17.032 -14.361 -53.345 1.00 41.44 179 VAL A C 1
ATOM 1396 O O . VAL A 1 179 ? -17.821 -14.503 -54.276 1.00 41.44 179 VAL A O 1
ATOM 1399 N N . SER A 1 180 ? -16.778 -13.169 -52.765 1.00 42.97 180 SER A N 1
ATOM 1400 C CA . SER A 1 180 ? -16.897 -11.813 -53.385 1.00 42.97 180 SER A CA 1
ATOM 1401 C C . SER A 1 180 ? -18.097 -10.891 -52.980 1.00 42.97 180 SER A C 1
ATOM 1403 O O . SER A 1 180 ? -18.998 -11.366 -52.298 1.00 42.97 180 SER A O 1
ATOM 1405 N N . PRO A 1 181 ? -18.100 -9.556 -53.273 1.00 49.12 181 PRO A N 1
ATOM 1406 C CA . PRO A 1 181 ? -17.671 -8.489 -52.340 1.00 49.12 181 PRO A CA 1
ATOM 1407 C C . PRO A 1 181 ? -18.621 -7.245 -52.221 1.00 49.12 181 PRO A C 1
ATOM 1409 O O . PRO A 1 181 ? -19.611 -7.131 -52.928 1.00 49.12 181 PRO A O 1
ATOM 1412 N N . ALA A 1 182 ? -18.212 -6.266 -51.388 1.00 34.84 182 ALA A N 1
ATOM 1413 C CA . ALA A 1 182 ? -18.396 -4.794 -51.500 1.00 34.84 182 ALA A CA 1
ATOM 1414 C C . ALA A 1 182 ? -19.742 -4.058 -51.179 1.00 34.84 182 ALA A C 1
ATOM 1416 O O . ALA A 1 182 ? -20.652 -4.006 -51.994 1.00 34.84 182 ALA A O 1
ATOM 1417 N N . ALA A 1 183 ? -19.688 -3.270 -50.081 1.00 49.16 183 ALA A N 1
ATOM 1418 C CA . ALA A 1 183 ? -19.972 -1.811 -49.963 1.00 49.16 183 ALA A CA 1
ATOM 1419 C C . ALA A 1 183 ? -21.451 -1.267 -50.009 1.00 49.16 183 ALA A C 1
ATOM 1421 O O . ALA A 1 183 ? -22.377 -2.047 -50.165 1.00 49.16 183 ALA A O 1
ATOM 1422 N N . PRO A 1 184 ? -21.721 0.052 -49.781 1.00 52.22 184 PRO A N 1
ATOM 1423 C CA . PRO A 1 184 ? -22.070 0.664 -48.475 1.00 52.22 184 PRO A CA 1
ATOM 1424 C C . PRO A 1 184 ? -23.344 1.578 -48.476 1.00 52.22 184 PRO A C 1
ATOM 1426 O O . PRO A 1 184 ? -23.961 1.750 -49.522 1.00 52.22 184 PRO A O 1
ATOM 1429 N N . ARG A 1 185 ? -23.605 2.275 -47.334 1.00 43.53 185 ARG A N 1
ATOM 1430 C CA . ARG A 1 185 ? -24.455 3.496 -47.071 1.00 43.53 185 ARG A CA 1
ATOM 1431 C C . ARG A 1 185 ? -25.901 3.284 -46.562 1.00 43.53 185 ARG A C 1
ATOM 1433 O O . ARG A 1 185 ? -26.445 2.211 -46.776 1.00 43.53 185 ARG A O 1
ATOM 1440 N N . PRO A 1 186 ? -26.608 4.334 -46.063 1.00 46.03 186 PRO A N 1
ATOM 1441 C CA . PRO A 1 186 ? -26.212 5.543 -45.301 1.00 46.03 186 PRO A CA 1
ATOM 1442 C C . PRO A 1 186 ? -27.117 5.789 -44.057 1.00 46.03 186 PRO A C 1
ATOM 1444 O O . PRO A 1 186 ? -28.215 5.253 -43.973 1.00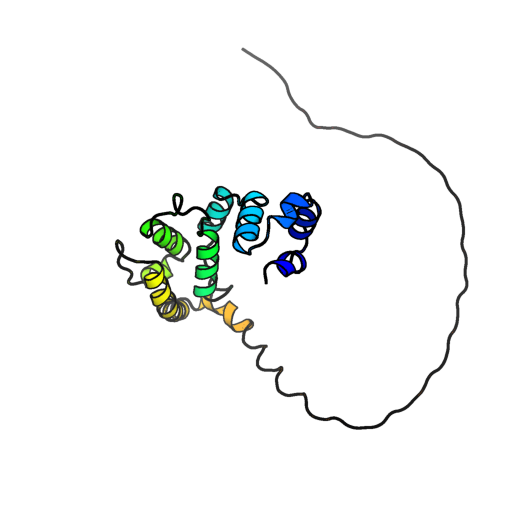 46.03 186 PRO A O 1
ATOM 1447 N N . GLY A 1 187 ? -26.725 6.678 -43.133 1.00 40.41 187 GLY A N 1
ATOM 1448 C CA . GLY A 1 187 ? -27.673 7.217 -42.137 1.00 40.41 187 GLY A CA 1
ATOM 1449 C C . GLY A 1 187 ? -27.039 7.792 -40.873 1.00 40.41 187 GLY A C 1
ATOM 1450 O O . GLY A 1 187 ? -27.066 7.159 -39.826 1.00 40.41 187 GLY A O 1
ATOM 1451 N N . ALA A 1 188 ? -26.467 8.992 -40.976 1.00 52.31 188 ALA A N 1
ATOM 1452 C CA . ALA A 1 188 ? -26.165 9.856 -39.827 1.00 52.31 188 ALA A CA 1
ATOM 1453 C C . ALA A 1 188 ? -27.479 10.538 -39.335 1.00 52.31 188 ALA A C 1
ATOM 1455 O O . ALA A 1 188 ? -28.461 10.491 -40.082 1.00 52.31 188 ALA A O 1
ATOM 1456 N N . PRO A 1 189 ? -27.544 11.188 -38.148 1.00 54.47 189 PRO A N 1
ATOM 1457 C CA . PRO A 1 189 ? -26.698 12.351 -37.874 1.00 54.47 189 PRO A CA 1
ATOM 1458 C C . PRO A 1 189 ? -26.087 12.453 -36.466 1.00 54.47 189 PRO A C 1
ATOM 1460 O O . PRO A 1 189 ? -26.653 12.062 -35.449 1.00 54.47 189 PRO A O 1
ATOM 1463 N N . LEU A 1 190 ? -24.917 13.094 -36.465 1.00 50.81 190 LEU A N 1
ATOM 1464 C CA . LEU A 1 190 ? -24.301 13.802 -35.350 1.00 50.81 190 LEU A CA 1
ATOM 1465 C C . LEU A 1 190 ? -25.185 14.987 -34.927 1.00 50.81 190 LEU A C 1
ATOM 1467 O O . LEU A 1 190 ? -25.527 15.827 -35.758 1.00 50.81 190 LEU A O 1
ATOM 1471 N N . GLY A 1 191 ? -25.500 15.085 -33.637 1.00 44.03 191 GLY A N 1
ATOM 1472 C CA . GLY A 1 191 ? -26.073 16.286 -33.033 1.00 44.03 191 GLY A CA 1
ATOM 1473 C C . GLY A 1 191 ? -24.969 17.261 -32.630 1.00 44.03 191 GLY A C 1
ATOM 1474 O O . GLY A 1 191 ? -24.415 17.153 -31.542 1.00 44.03 191 GLY A O 1
ATOM 1475 N N . MET A 1 192 ? -24.651 18.197 -33.521 1.00 48.19 192 MET A N 1
ATOM 1476 C CA . MET A 1 192 ? -23.933 19.438 -33.224 1.00 48.19 192 MET A CA 1
ATOM 1477 C C . MET A 1 192 ? -24.961 20.566 -33.293 1.00 48.19 192 MET A C 1
ATOM 1479 O O . MET A 1 192 ? -25.472 20.846 -34.374 1.00 48.19 192 MET A O 1
ATOM 1483 N N . SER A 1 193 ? -25.252 21.214 -32.167 1.00 47.72 193 SER A N 1
ATOM 1484 C CA . SER A 1 193 ? -26.002 22.473 -32.150 1.00 47.72 193 SER A CA 1
ATOM 1485 C C . SER A 1 193 ? -25.129 23.560 -31.543 1.00 47.72 193 SER A C 1
ATOM 1487 O O . SER A 1 193 ? -25.051 23.715 -30.328 1.00 47.72 193 SER A O 1
ATOM 1489 N N . ALA A 1 194 ? -24.468 24.298 -32.430 1.00 50.59 194 ALA A N 1
ATOM 1490 C CA . ALA A 1 194 ? -24.060 25.672 -32.203 1.00 50.59 194 ALA A CA 1
ATOM 1491 C C . ALA A 1 194 ? -25.100 26.569 -32.887 1.00 50.59 194 ALA A C 1
ATOM 1493 O O . ALA A 1 194 ? -25.340 26.412 -34.082 1.00 50.59 194 ALA A O 1
ATOM 1494 N N . THR A 1 195 ? -25.684 27.513 -32.151 1.00 55.47 195 THR A N 1
ATOM 1495 C CA . THR A 1 195 ? -26.389 28.669 -32.720 1.00 55.47 195 THR A CA 1
ATOM 1496 C C . THR A 1 195 ? -26.181 29.901 -31.842 1.00 55.47 195 THR A C 1
ATOM 1498 O O . THR A 1 195 ? -25.941 29.803 -30.643 1.00 55.47 195 THR A O 1
ATOM 1501 N N . TYR A 1 196 ? -26.212 31.035 -32.529 1.00 39.72 196 TYR A N 1
ATOM 1502 C CA . TYR A 1 196 ? -25.533 32.310 -32.315 1.00 39.72 196 TYR A CA 1
ATOM 1503 C C . TYR A 1 196 ? -26.395 33.365 -31.580 1.00 39.72 196 TYR A C 1
ATOM 1505 O O . TYR A 1 196 ? -27.614 33.240 -31.552 1.00 39.72 196 TYR A O 1
ATOM 1513 N N . ASP A 1 197 ? -25.714 34.442 -31.159 1.00 56.50 197 ASP A N 1
ATOM 1514 C CA . ASP A 1 197 ? -26.120 35.869 -31.100 1.00 56.50 197 ASP A CA 1
ATOM 1515 C C . ASP A 1 197 ? -27.239 36.360 -30.154 1.00 56.50 197 ASP A C 1
ATOM 1517 O O . ASP A 1 197 ? -28.395 35.963 -30.281 1.00 56.50 197 ASP A O 1
ATOM 1521 N N . LYS A 1 198 ? -26.946 37.388 -29.331 1.00 42.81 198 LYS A N 1
ATOM 1522 C CA . LYS A 1 198 ? -27.157 38.816 -29.692 1.00 42.81 198 LYS A CA 1
ATOM 1523 C C . LYS A 1 198 ? -27.193 39.756 -28.471 1.00 42.81 198 LYS A C 1
ATOM 1525 O O . LYS A 1 198 ? -28.068 39.600 -27.618 1.00 42.81 198 LYS A O 1
ATOM 1530 N N . SER A 1 199 ? -26.337 40.786 -28.482 1.00 46.84 199 SER A N 1
ATOM 1531 C CA . SER A 1 199 ? -26.554 42.214 -28.107 1.00 46.84 199 SER A CA 1
ATOM 1532 C C . SER A 1 199 ? -25.289 42.846 -27.540 1.00 46.84 199 SER A C 1
ATOM 1534 O O . SER A 1 199 ? -24.761 42.307 -26.544 1.00 46.84 199 SER A O 1
#

Secondary structure (DSSP, 8-state):
-GGGGGGG--THHHHHHHTS-HHHHHH--SHHHHHHHHHHHS---HHHHHHHHHH----TTTS-HHHHHHHHHHHH--S-TTSPPPHHHHHHHHHHTS-HHHHTT----TTT--HHHHHHHHHHHHHHHHHH-HHHHTTTTSSSSSGGGSSS-----------------------------------------------

pLDDT: mean 73.02, std 20.97, range [32.03, 93.5]

Organism: NCBI:txid157183